Protein AF-E4M818-F1 (afdb_monomer_lite)

pLDDT: mean 87.4, std 13.19, range [36.91, 98.75]

Structure (mmCIF, N/CA/C/O backbone):
data_AF-E4M818-F1
#
_entry.id   AF-E4M818-F1
#
loop_
_atom_site.group_PDB
_atom_site.id
_atom_site.type_symbol
_atom_site.label_atom_id
_atom_site.label_alt_id
_atom_site.label_comp_id
_atom_site.label_asym_id
_atom_site.label_entity_id
_atom_site.label_seq_id
_atom_site.pdbx_PDB_ins_code
_atom_site.Cartn_x
_atom_site.Cartn_y
_atom_site.Cartn_z
_atom_site.occupancy
_atom_site.B_iso_or_equiv
_atom_site.auth_seq_id
_atom_site.auth_comp_id
_atom_site.auth_asym_id
_atom_site.auth_atom_id
_atom_site.pdbx_PDB_model_num
ATOM 1 N N . MET A 1 1 ? -52.226 1.310 20.950 1.00 37.28 1 MET A N 1
ATOM 2 C CA . MET A 1 1 ? -51.898 1.613 19.545 1.00 37.28 1 MET A CA 1
ATOM 3 C C . MET A 1 1 ? -50.397 1.439 19.454 1.00 37.28 1 MET A C 1
ATOM 5 O O . MET A 1 1 ? -49.701 2.116 20.200 1.00 37.28 1 MET A O 1
ATOM 9 N N . HIS A 1 2 ? -49.965 0.389 18.756 1.00 36.91 2 HIS A N 1
ATOM 10 C CA . HIS A 1 2 ? -48.583 -0.085 18.706 1.00 36.91 2 HIS A CA 1
ATOM 11 C C . HIS A 1 2 ? -47.650 1.029 18.224 1.00 36.91 2 HIS A C 1
ATOM 13 O O . HIS A 1 2 ? -47.954 1.702 17.243 1.00 36.91 2 HIS A O 1
ATOM 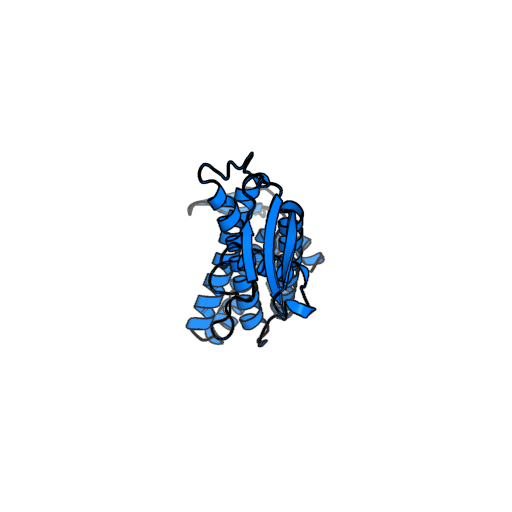19 N N . THR A 1 3 ? -46.548 1.245 18.940 1.00 37.75 3 THR A N 1
ATOM 20 C CA . THR A 1 3 ? -45.353 1.835 18.344 1.00 37.75 3 THR A CA 1
ATOM 21 C C . THR A 1 3 ? -44.807 0.760 17.419 1.00 37.75 3 THR A C 1
ATOM 23 O O . THR A 1 3 ? -44.319 -0.259 17.901 1.00 37.75 3 THR A O 1
ATOM 26 N N . ASP A 1 4 ? -45.015 0.921 16.116 1.00 43.53 4 ASP A N 1
ATOM 27 C CA . ASP A 1 4 ? -44.327 0.100 15.129 1.00 43.53 4 ASP A CA 1
ATOM 28 C C . ASP A 1 4 ? -42.832 0.391 15.296 1.00 43.53 4 ASP A C 1
ATOM 30 O O . ASP A 1 4 ? -42.367 1.502 15.022 1.00 43.53 4 ASP A O 1
ATOM 34 N N . ASP A 1 5 ? -42.111 -0.576 15.861 1.00 52.28 5 ASP A N 1
ATOM 35 C CA . ASP A 1 5 ? -40.659 -0.557 15.940 1.00 52.28 5 ASP A CA 1
ATOM 36 C C . ASP A 1 5 ? -40.141 -0.530 14.498 1.00 52.28 5 ASP A C 1
ATOM 38 O O . ASP A 1 5 ? -40.379 -1.442 13.708 1.00 52.28 5 ASP A O 1
ATOM 42 N N . PHE A 1 6 ? -39.522 0.584 14.116 1.00 52.78 6 PHE A N 1
ATOM 43 C CA . PHE A 1 6 ? -38.941 0.752 12.791 1.00 52.78 6 PHE A CA 1
ATOM 44 C C . PHE A 1 6 ? -37.746 -0.204 12.644 1.00 52.78 6 PHE A C 1
ATOM 46 O O . PHE A 1 6 ? -36.674 0.065 13.182 1.00 52.78 6 PHE A O 1
ATOM 53 N N . ASP A 1 7 ? -37.936 -1.296 11.900 1.00 53.25 7 ASP A N 1
ATOM 54 C CA . ASP A 1 7 ? -36.923 -2.308 11.542 1.00 53.25 7 ASP A CA 1
ATOM 55 C C . ASP A 1 7 ? -36.018 -1.824 10.386 1.00 53.25 7 ASP A C 1
ATOM 57 O O . ASP A 1 7 ? -35.787 -2.501 9.381 1.00 53.25 7 ASP A O 1
ATOM 61 N N . GLY A 1 8 ? -35.519 -0.596 10.511 1.00 58.91 8 GLY A N 1
ATOM 62 C CA . GLY A 1 8 ? -34.683 0.045 9.506 1.00 58.91 8 GLY A CA 1
ATOM 63 C C . GLY A 1 8 ? -33.454 0.721 10.100 1.00 58.91 8 GLY A C 1
ATOM 64 O O . GLY A 1 8 ? -33.292 0.826 11.315 1.00 58.91 8 GLY A O 1
ATOM 65 N N . PHE A 1 9 ? -32.578 1.230 9.239 1.00 61.03 9 PHE A N 1
ATOM 66 C CA . PHE A 1 9 ? -31.379 1.952 9.658 1.00 61.03 9 PHE A CA 1
ATOM 67 C C . PHE A 1 9 ? -31.365 3.393 9.172 1.00 61.03 9 PHE A C 1
ATOM 69 O O . PHE A 1 9 ? -32.046 3.789 8.222 1.00 61.03 9 PHE A O 1
ATOM 76 N N . VAL A 1 10 ? -30.573 4.200 9.871 1.00 70.75 10 VAL A N 1
ATOM 77 C CA . VAL A 1 10 ? -30.491 5.638 9.657 1.00 70.75 10 VAL A CA 1
ATOM 78 C C . VAL A 1 10 ? -29.231 5.961 8.862 1.00 70.75 10 VAL A C 1
ATOM 80 O O . VAL A 1 10 ? -28.121 5.652 9.292 1.00 70.75 10 VAL A O 1
ATOM 83 N N . VAL A 1 11 ? -29.392 6.607 7.707 1.00 66.50 11 VAL A N 1
ATOM 84 C CA . VAL A 1 11 ? -28.277 7.051 6.857 1.00 66.50 11 VAL A CA 1
ATOM 85 C C . VAL A 1 11 ? -28.277 8.567 6.761 1.00 66.50 11 VAL A C 1
ATOM 87 O O . VAL A 1 11 ? -29.278 9.163 6.372 1.00 66.50 11 VAL A O 1
ATOM 90 N N . THR A 1 12 ? -27.143 9.204 7.050 1.00 60.00 12 THR A N 1
ATOM 91 C CA . THR A 1 12 ? -26.982 10.651 6.853 1.00 60.00 12 THR A CA 1
ATOM 92 C C . THR A 1 12 ? -26.261 10.920 5.538 1.00 60.00 12 THR A C 1
ATOM 94 O O . THR A 1 12 ? -25.075 10.623 5.404 1.00 60.00 12 THR A O 1
ATOM 97 N N . ILE A 1 13 ? -26.961 11.516 4.570 1.00 53.44 13 ILE A N 1
ATOM 98 C CA . ILE A 1 13 ? -26.412 11.905 3.264 1.00 53.44 13 ILE A CA 1
ATOM 99 C C . ILE A 1 13 ? -26.482 13.429 3.165 1.00 53.44 13 ILE A C 1
ATOM 101 O O . ILE A 1 13 ? -27.557 14.013 3.266 1.00 53.44 13 ILE A O 1
ATOM 105 N N . ASN A 1 14 ? -25.333 14.093 2.997 1.00 54.28 14 ASN A N 1
ATOM 106 C CA . ASN A 1 14 ? -25.234 15.559 2.894 1.00 54.28 14 ASN A CA 1
ATOM 107 C C . ASN A 1 14 ? -25.966 16.319 4.023 1.00 54.28 14 ASN A C 1
ATOM 109 O O . ASN A 1 14 ? -26.603 17.342 3.786 1.00 54.28 14 ASN A O 1
ATOM 113 N N . GLY A 1 15 ? -25.903 15.800 5.254 1.00 54.59 15 GLY A N 1
ATOM 114 C CA . GLY A 1 15 ? -26.553 16.405 6.423 1.00 54.59 15 GLY A CA 1
ATOM 115 C C . GLY A 1 15 ? -28.064 16.164 6.526 1.00 54.59 15 GLY A C 1
ATOM 116 O O . GLY A 1 15 ? -28.684 16.671 7.455 1.00 54.59 15 GLY A O 1
ATOM 117 N N . THR A 1 16 ? -28.653 15.383 5.616 1.00 47.69 16 THR A N 1
ATOM 118 C CA . THR A 1 16 ? -30.055 14.953 5.688 1.00 47.69 16 THR A CA 1
ATOM 119 C C . THR A 1 16 ? -30.131 13.511 6.172 1.00 47.69 16 THR A C 1
ATOM 121 O O . THR A 1 16 ? -29.451 12.633 5.639 1.00 47.69 16 THR A O 1
ATOM 124 N N . THR A 1 17 ? -30.951 13.275 7.193 1.00 71.06 17 THR A N 1
ATOM 125 C CA . THR A 1 17 ? -31.187 11.950 7.771 1.00 71.06 17 THR A CA 1
ATOM 126 C C . THR A 1 17 ? -32.258 11.207 6.976 1.00 71.06 17 THR A C 1
ATOM 128 O O . THR A 1 17 ? -33.382 11.690 6.846 1.00 71.06 17 THR A O 1
ATOM 131 N N . HIS A 1 18 ? -31.921 10.023 6.474 1.00 71.50 18 HIS A N 1
ATOM 132 C CA . HIS A 1 18 ? -32.817 9.122 5.759 1.00 71.50 18 HIS A CA 1
ATOM 133 C C . HIS A 1 18 ? -33.090 7.874 6.598 1.00 71.50 18 HIS A C 1
ATOM 135 O O . HIS A 1 18 ? -32.158 7.228 7.075 1.00 71.50 18 HIS A O 1
ATOM 141 N N . TYR A 1 19 ? -34.370 7.536 6.741 1.00 73.00 19 TYR A N 1
ATOM 142 C CA . TYR A 1 19 ? -34.830 6.280 7.322 1.00 73.00 19 TYR A CA 1
ATOM 143 C C . TYR A 1 19 ? -34.976 5.271 6.188 1.00 73.00 19 TYR A C 1
ATOM 145 O O . TYR A 1 19 ? -35.796 5.465 5.289 1.00 73.00 19 TYR A O 1
ATOM 153 N N . VAL A 1 20 ? -34.127 4.248 6.191 1.00 72.19 20 VAL A N 1
ATOM 154 C CA . VAL A 1 20 ? -34.109 3.203 5.167 1.00 72.19 20 VAL A CA 1
ATOM 155 C C . VAL A 1 20 ? -34.694 1.937 5.771 1.00 72.19 20 VAL A C 1
ATOM 157 O O . VAL A 1 20 ? -34.203 1.462 6.791 1.00 72.19 20 VAL A O 1
ATOM 160 N N . ASP A 1 21 ? -35.750 1.426 5.148 1.00 61.03 21 ASP A N 1
ATOM 161 C CA . ASP A 1 21 ? -36.398 0.173 5.534 1.00 61.03 21 ASP A CA 1
ATOM 162 C C . ASP A 1 21 ? -35.467 -1.018 5.223 1.00 61.03 21 ASP A C 1
ATOM 164 O O . ASP A 1 21 ? -34.905 -1.086 4.122 1.00 61.03 21 ASP A O 1
ATOM 168 N N . GLY A 1 22 ? -35.273 -1.931 6.182 1.00 60.62 22 GLY A N 1
ATOM 169 C CA . GLY A 1 22 ? -34.398 -3.104 6.059 1.00 60.62 22 GLY A CA 1
ATOM 170 C C . GLY A 1 22 ? -33.150 -3.089 6.953 1.00 60.62 22 GLY A C 1
ATOM 171 O O . GLY A 1 22 ? -32.871 -2.146 7.683 1.00 60.62 22 GLY A O 1
ATOM 172 N N . THR A 1 23 ? -32.360 -4.162 6.905 1.00 58.84 23 THR A N 1
ATOM 173 C CA . THR A 1 23 ? -31.131 -4.298 7.707 1.00 58.84 23 THR A CA 1
ATOM 174 C C . THR A 1 23 ? -29.997 -3.442 7.139 1.00 58.84 23 THR A C 1
ATOM 176 O O . THR A 1 23 ? -29.851 -3.363 5.916 1.00 58.84 23 THR A O 1
ATOM 179 N N . VAL A 1 24 ? -29.153 -2.859 8.005 1.00 59.75 24 VAL A N 1
ATOM 180 C CA . VAL A 1 24 ? -27.899 -2.203 7.580 1.00 59.75 24 VAL A CA 1
ATOM 181 C C . VAL A 1 24 ? -27.151 -3.156 6.639 1.00 59.75 24 VAL A C 1
ATOM 183 O O . VAL A 1 24 ? -26.946 -4.308 7.022 1.00 59.75 24 VAL A O 1
ATOM 186 N N . PRO A 1 25 ? -26.758 -2.734 5.422 1.00 61.56 25 PRO A N 1
ATOM 187 C CA . PRO A 1 25 ? -26.015 -3.594 4.520 1.00 61.56 25 PRO A CA 1
ATOM 188 C C . PRO A 1 25 ? -24.749 -4.085 5.213 1.00 61.56 25 PRO A C 1
ATOM 190 O O . PRO A 1 25 ? -23.961 -3.269 5.703 1.00 61.56 25 PRO A O 1
ATOM 193 N N . ASP A 1 26 ? -24.556 -5.403 5.236 1.00 71.19 26 ASP A N 1
ATOM 194 C CA . ASP A 1 26 ? -23.331 -5.993 5.760 1.00 71.19 26 ASP A CA 1
ATOM 195 C C . ASP A 1 26 ? -22.139 -5.443 4.975 1.00 71.19 26 ASP A C 1
ATOM 197 O O . ASP A 1 26 ? -22.033 -5.601 3.753 1.00 71.19 26 ASP A O 1
ATOM 201 N N . LYS A 1 27 ? -21.220 -4.788 5.685 1.00 83.88 27 LYS A N 1
ATOM 202 C CA . LYS A 1 27 ? -19.936 -4.393 5.114 1.00 83.88 27 LYS A CA 1
ATOM 203 C C . LYS A 1 27 ? -19.081 -5.643 4.904 1.00 83.88 27 LYS A C 1
ATOM 205 O O . LYS A 1 27 ? -19.140 -6.598 5.677 1.00 83.88 27 LYS A O 1
ATOM 210 N N . THR A 1 28 ? -18.259 -5.636 3.859 1.00 86.56 28 THR A N 1
ATOM 211 C CA . THR A 1 28 ? -17.341 -6.737 3.526 1.00 86.56 28 THR A CA 1
ATOM 212 C C . THR A 1 28 ? -15.919 -6.426 3.953 1.00 86.56 28 THR A C 1
ATOM 214 O O . THR A 1 28 ? -15.583 -5.261 4.090 1.00 86.56 28 THR A O 1
ATOM 217 N N . LEU A 1 29 ? -15.063 -7.442 4.099 1.00 89.31 29 LEU A N 1
ATOM 218 C CA . LEU A 1 29 ? -13.649 -7.279 4.457 1.00 89.31 29 LEU A CA 1
ATOM 219 C C . LEU A 1 29 ? -12.721 -7.899 3.399 1.00 89.31 29 LEU A C 1
ATOM 221 O O . LEU A 1 29 ? -11.923 -8.790 3.680 1.00 89.31 29 LEU A O 1
ATOM 225 N N . ASN A 1 30 ? -12.868 -7.457 2.150 1.00 91.31 30 ASN A N 1
ATOM 226 C CA . ASN A 1 30 ? -12.219 -8.072 0.989 1.00 91.31 30 ASN A CA 1
ATOM 227 C C . ASN A 1 30 ? -11.073 -7.223 0.426 1.00 91.31 30 ASN A C 1
ATOM 229 O O . ASN A 1 30 ? -10.103 -7.765 -0.121 1.00 91.31 30 ASN A O 1
ATOM 233 N N . THR A 1 31 ? -11.181 -5.901 0.557 1.00 95.19 31 THR A N 1
ATOM 234 C CA . THR A 1 31 ? -10.277 -4.917 -0.052 1.00 95.19 31 THR A CA 1
ATOM 235 C C . THR A 1 31 ? -9.485 -4.143 1.001 1.00 95.19 31 THR A C 1
ATOM 237 O O . THR A 1 31 ? -9.874 -4.072 2.162 1.00 95.19 31 THR A O 1
ATOM 240 N N . VAL A 1 32 ? -8.378 -3.506 0.608 1.00 97.44 32 VAL A N 1
ATOM 241 C CA . VAL A 1 32 ? -7.637 -2.595 1.503 1.00 97.44 32 VAL A CA 1
ATOM 242 C C . VAL A 1 32 ? -8.534 -1.449 2.001 1.00 97.44 32 VAL A C 1
ATOM 244 O O . VAL A 1 32 ? -8.456 -1.065 3.169 1.00 97.44 32 VAL A O 1
ATOM 247 N N . SER A 1 33 ? -9.419 -0.936 1.139 1.00 97.00 33 SER A N 1
ATOM 248 C CA . SER A 1 33 ? -10.400 0.102 1.482 1.00 97.00 33 SER A CA 1
ATOM 249 C C . SER A 1 33 ? -11.365 -0.344 2.581 1.00 97.00 33 SER A C 1
ATOM 251 O O . SER A 1 33 ? -11.674 0.451 3.472 1.00 97.00 33 SER A O 1
ATOM 253 N N . ASP A 1 34 ? -11.783 -1.611 2.569 1.00 95.50 34 ASP A N 1
ATOM 254 C CA . ASP A 1 34 ? -12.646 -2.184 3.602 1.00 95.50 34 ASP A CA 1
ATOM 255 C C . ASP A 1 34 ? -11.935 -2.199 4.959 1.00 95.50 34 ASP A C 1
ATOM 257 O O . ASP A 1 34 ? -12.444 -1.655 5.938 1.00 95.50 34 ASP A O 1
ATOM 261 N N . TYR A 1 35 ? -10.714 -2.742 5.008 1.00 97.31 35 TYR A N 1
ATOM 262 C CA . TYR A 1 35 ? -9.917 -2.786 6.237 1.00 97.31 35 TYR A CA 1
ATOM 263 C C . TYR A 1 35 ? -9.614 -1.386 6.787 1.00 97.31 35 TYR A C 1
ATOM 265 O O . TYR A 1 35 ? -9.665 -1.172 7.997 1.00 97.31 35 TYR A O 1
ATOM 273 N N . ASN A 1 36 ? -9.328 -0.412 5.918 1.00 97.75 36 ASN A N 1
ATOM 274 C CA . ASN A 1 36 ? -9.108 0.971 6.343 1.00 97.75 36 ASN A CA 1
ATOM 275 C C . ASN A 1 36 ? -10.395 1.627 6.874 1.00 97.75 36 ASN A C 1
ATOM 277 O O . ASN A 1 36 ? -10.343 2.411 7.821 1.00 97.75 36 ASN A O 1
ATOM 281 N N . SER A 1 37 ? -11.551 1.302 6.290 1.00 96.00 37 SER A N 1
ATOM 282 C CA . SER A 1 37 ? -12.855 1.768 6.780 1.00 96.00 37 SER A CA 1
ATOM 283 C C . SER A 1 37 ? -13.167 1.183 8.155 1.00 96.00 37 SER A C 1
ATOM 285 O O . SER A 1 37 ? -13.497 1.932 9.070 1.00 96.00 37 SER A O 1
ATOM 287 N N . LEU A 1 38 ? -12.964 -0.126 8.337 1.00 95.62 38 LEU A N 1
ATOM 288 C CA . LEU A 1 38 ? -13.132 -0.783 9.631 1.00 95.62 38 LEU A CA 1
ATOM 289 C C . LEU A 1 38 ? -12.203 -0.173 10.690 1.00 95.62 38 LEU A C 1
ATOM 291 O O . LEU A 1 38 ? -12.649 0.148 11.790 1.00 95.62 38 LEU A O 1
ATOM 295 N N . LEU A 1 39 ? -10.923 0.031 10.359 1.00 96.81 39 LEU A N 1
ATOM 296 C CA . LEU A 1 39 ? -9.958 0.671 11.256 1.00 96.81 39 LEU A CA 1
ATOM 297 C C . LEU A 1 39 ? -10.444 2.048 11.725 1.00 96.81 39 LEU A C 1
ATOM 299 O O . LEU A 1 39 ? -10.379 2.349 12.916 1.00 96.81 39 LEU A O 1
ATOM 303 N N . ARG A 1 40 ? -10.950 2.875 10.808 1.00 96.69 40 ARG A N 1
ATOM 304 C CA . ARG A 1 40 ? -11.489 4.199 11.143 1.00 96.69 40 ARG A CA 1
ATOM 305 C C . ARG A 1 40 ? -12.711 4.115 12.037 1.00 96.69 40 ARG A C 1
ATOM 307 O O . ARG A 1 40 ? -12.787 4.874 12.999 1.00 96.69 40 ARG A O 1
ATOM 314 N N . ASP A 1 41 ? -13.634 3.210 11.731 1.00 95.00 41 ASP A N 1
ATOM 315 C CA . ASP A 1 41 ? -14.833 3.007 12.539 1.00 95.00 41 ASP A CA 1
ATOM 316 C C . ASP A 1 41 ? -14.436 2.613 13.970 1.00 95.00 41 ASP A C 1
ATOM 318 O O . ASP A 1 41 ? -14.900 3.237 14.919 1.00 95.00 41 ASP A O 1
ATOM 322 N N . MET A 1 42 ? -13.476 1.693 14.138 1.00 95.44 42 MET A N 1
ATOM 323 C CA . MET A 1 42 ? -12.950 1.313 15.456 1.00 95.44 42 MET A CA 1
ATOM 324 C C . MET A 1 42 ? -12.257 2.463 16.195 1.00 95.44 42 MET A C 1
ATOM 326 O O . MET A 1 42 ? -12.491 2.643 17.386 1.00 95.44 42 MET A O 1
ATOM 330 N N . ILE A 1 43 ? -11.409 3.245 15.517 1.00 96.12 43 ILE A N 1
ATOM 331 C CA . ILE A 1 43 ? -10.720 4.395 16.132 1.00 96.12 43 ILE A CA 1
ATOM 332 C C . ILE A 1 43 ? -11.712 5.480 16.569 1.00 96.12 43 ILE A C 1
ATOM 334 O O . ILE A 1 43 ? -11.441 6.192 17.533 1.00 96.12 43 ILE A O 1
ATOM 338 N N . ASN A 1 44 ? -12.857 5.600 15.894 1.00 95.12 44 ASN A N 1
ATOM 339 C CA . ASN A 1 44 ? -13.892 6.580 16.217 1.00 95.12 44 ASN A CA 1
ATOM 340 C C . ASN A 1 44 ? -14.907 6.103 17.265 1.00 95.12 44 ASN A C 1
ATOM 342 O O . ASN A 1 44 ? -15.743 6.905 17.681 1.00 95.12 44 ASN A O 1
ATOM 346 N N . ILE A 1 45 ? -14.832 4.852 17.736 1.00 94.81 45 ILE A N 1
ATOM 347 C CA . ILE A 1 45 ? -15.612 4.410 18.901 1.00 94.81 45 ILE A CA 1
ATOM 348 C C . ILE A 1 45 ? -15.233 5.306 20.088 1.00 94.81 45 ILE A C 1
ATOM 350 O O . ILE A 1 45 ? -14.038 5.410 20.371 1.00 94.81 45 ILE A O 1
ATOM 354 N N . PRO A 1 46 ? -16.187 5.925 20.814 1.00 93.62 46 PRO A N 1
ATOM 355 C CA . PRO A 1 46 ? -15.886 6.966 21.800 1.00 93.62 46 PRO A CA 1
ATOM 356 C C . PRO A 1 46 ? -14.791 6.592 22.808 1.00 93.62 46 PRO A C 1
ATOM 358 O O . PRO A 1 46 ? -13.845 7.349 23.013 1.00 93.62 46 PRO A O 1
ATOM 361 N N . THR A 1 47 ? -14.862 5.386 23.373 1.00 91.94 47 THR A N 1
ATOM 362 C CA . THR A 1 47 ? -13.888 4.888 24.356 1.00 91.94 47 THR A CA 1
ATOM 363 C C . THR A 1 47 ? -12.506 4.619 23.753 1.00 91.94 47 THR A C 1
ATOM 365 O O . THR A 1 47 ? -11.489 4.848 24.408 1.00 91.94 47 THR A O 1
ATOM 368 N N . ILE A 1 48 ? -12.442 4.169 22.498 1.00 94.38 48 ILE A N 1
ATOM 369 C CA . ILE A 1 48 ? -11.187 3.920 21.775 1.00 94.38 48 ILE A CA 1
ATOM 370 C C . ILE A 1 48 ? -10.559 5.232 21.310 1.00 94.38 48 ILE A 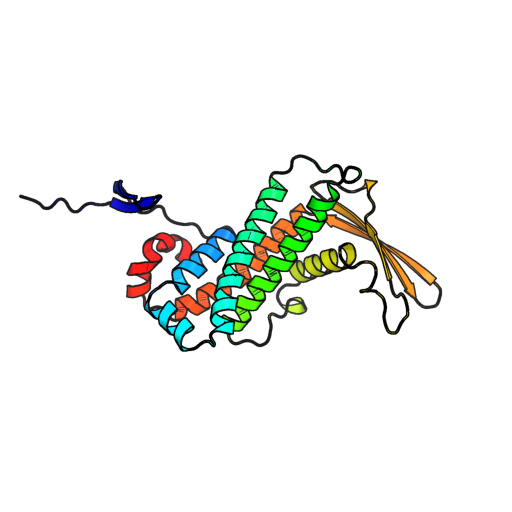C 1
ATOM 372 O O . ILE A 1 48 ? -9.352 5.429 21.477 1.00 94.38 48 ILE A O 1
ATOM 376 N N . HIS A 1 49 ? -11.376 6.148 20.793 1.00 95.81 49 HIS A N 1
ATOM 377 C CA . HIS A 1 49 ? -10.965 7.499 20.447 1.00 95.81 49 HIS A CA 1
ATOM 378 C C . HIS A 1 49 ? -10.336 8.176 21.661 1.00 95.81 49 HIS A C 1
ATOM 380 O O . HIS A 1 49 ? -9.196 8.627 21.589 1.00 95.81 49 HIS A O 1
ATOM 386 N N . GLU A 1 50 ? -11.044 8.206 22.793 1.00 93.88 50 GLU A N 1
ATOM 387 C CA . GLU A 1 50 ? -10.560 8.832 24.023 1.00 93.88 50 GLU A CA 1
ATOM 388 C C . GLU A 1 50 ? -9.268 8.176 24.522 1.00 93.88 50 GLU A C 1
ATOM 390 O O . GLU A 1 50 ? -8.329 8.881 24.907 1.00 93.88 50 GLU A O 1
ATOM 395 N N . HIS A 1 51 ? -9.173 6.842 24.447 1.00 92.94 51 HIS A N 1
ATOM 396 C CA . HIS A 1 51 ? -7.954 6.119 24.791 1.00 92.94 51 HIS A CA 1
ATOM 397 C C . HIS A 1 51 ? -6.757 6.596 23.962 1.00 92.94 51 HIS A C 1
ATOM 399 O O . HIS A 1 51 ? -5.733 6.977 24.533 1.00 92.94 51 HIS A O 1
ATOM 405 N N . TYR A 1 52 ? -6.856 6.590 22.631 1.00 93.75 52 TYR A N 1
ATOM 406 C CA . TYR A 1 52 ? -5.733 6.979 21.778 1.00 93.75 52 TYR A CA 1
ATOM 407 C C . TYR A 1 52 ? -5.454 8.480 21.827 1.00 93.75 52 TYR A C 1
ATOM 409 O O . TYR A 1 52 ? -4.292 8.867 21.919 1.00 93.75 52 TYR A O 1
ATOM 417 N N . TYR A 1 53 ? -6.486 9.319 21.839 1.00 93.50 53 TYR A N 1
ATOM 418 C CA . TYR A 1 53 ? -6.344 10.770 21.911 1.00 93.50 53 TYR A CA 1
ATOM 419 C C . TYR A 1 53 ? -5.661 11.227 23.209 1.00 93.50 53 TYR A C 1
ATOM 421 O O . TYR A 1 53 ? -4.831 12.133 23.183 1.00 93.50 53 TYR A O 1
ATOM 429 N N . SER A 1 54 ? -5.962 10.574 24.337 1.00 94.50 54 SER A N 1
ATOM 430 C CA . SER A 1 54 ? -5.401 10.945 25.644 1.00 94.50 54 SER A CA 1
ATOM 431 C C . SER A 1 54 ? -4.015 10.351 25.907 1.00 94.50 54 SER A C 1
ATOM 433 O O . SER A 1 54 ? -3.231 10.938 26.651 1.00 94.50 54 SER A O 1
ATOM 435 N N . ASN A 1 55 ? -3.707 9.179 25.336 1.00 93.44 55 ASN A N 1
ATOM 436 C CA . ASN A 1 55 ? -2.455 8.461 25.610 1.00 93.44 55 ASN A CA 1
ATOM 437 C C . ASN A 1 55 ? -1.374 8.644 24.533 1.00 93.44 55 ASN A C 1
ATOM 439 O O . ASN A 1 55 ? -0.214 8.308 24.780 1.00 93.44 55 ASN A O 1
ATOM 443 N N . LEU A 1 56 ? -1.720 9.139 23.343 1.00 94.38 56 LEU A N 1
ATOM 444 C CA . LEU A 1 56 ? -0.744 9.521 22.323 1.00 94.38 56 LEU A CA 1
ATOM 445 C C . LEU A 1 56 ? -0.335 10.987 22.488 1.00 94.38 56 LEU A C 1
ATOM 447 O O . LEU A 1 56 ? -1.090 11.817 22.990 1.00 94.38 56 LEU A O 1
ATOM 451 N N . SER A 1 57 ? 0.868 11.328 22.019 1.00 95.81 57 SER A N 1
ATOM 452 C CA . SER A 1 57 ? 1.206 12.739 21.818 1.00 95.81 57 SER A CA 1
ATOM 453 C C . SER A 1 57 ? 0.348 13.323 20.691 1.00 95.81 57 SER A C 1
ATOM 455 O O . SER A 1 57 ? -0.131 12.588 19.820 1.00 95.81 57 SER A O 1
ATOM 457 N N . ARG A 1 58 ? 0.183 14.651 20.667 1.00 95.06 58 ARG A N 1
ATOM 458 C CA . ARG A 1 58 ? -0.596 15.339 19.620 1.00 95.06 58 ARG A CA 1
ATOM 459 C C . ARG A 1 58 ? -0.076 15.016 18.221 1.00 95.06 58 ARG A C 1
ATOM 461 O O . ARG A 1 58 ? -0.860 14.835 17.295 1.00 95.06 58 ARG A O 1
ATOM 468 N N . GLU A 1 59 ? 1.241 14.908 18.089 1.00 96.06 59 GLU A N 1
ATOM 469 C CA . GLU A 1 59 ? 1.928 14.581 16.844 1.00 96.06 59 GLU A CA 1
ATOM 470 C C . GLU A 1 59 ? 1.607 13.151 16.407 1.00 96.06 59 GLU A C 1
ATOM 472 O O . GLU A 1 59 ? 1.239 12.944 15.255 1.00 96.06 59 GLU A O 1
ATOM 477 N N . HIS A 1 60 ? 1.670 12.173 17.317 1.00 95.56 60 HIS A N 1
ATOM 478 C CA . HIS A 1 60 ? 1.331 10.784 16.995 1.00 95.56 60 HIS A CA 1
ATOM 479 C C . HIS A 1 60 ? -0.157 10.597 16.683 1.00 95.56 60 HIS A C 1
ATOM 481 O O . HIS A 1 60 ? -0.489 9.811 15.799 1.00 95.56 60 HIS A O 1
ATOM 487 N N . TRP A 1 61 ? -1.053 11.325 17.357 1.00 97.06 61 TRP A N 1
ATOM 488 C CA . TRP A 1 61 ? -2.476 11.320 17.015 1.00 97.06 61 TRP A CA 1
ATOM 489 C C . TRP A 1 61 ? -2.712 11.858 15.598 1.00 97.06 61 TRP A C 1
ATOM 491 O O . TRP A 1 61 ? -3.316 11.181 14.768 1.00 97.06 61 TRP A O 1
ATOM 501 N N . ALA A 1 62 ? -2.164 13.036 15.283 1.00 97.12 62 ALA A N 1
ATOM 502 C CA . ALA A 1 62 ? -2.269 13.615 13.945 1.00 97.12 62 ALA A CA 1
ATOM 503 C C . ALA A 1 62 ? -1.654 12.698 12.875 1.00 97.12 62 ALA A C 1
ATOM 505 O O . ALA A 1 62 ? -2.218 12.534 11.793 1.00 97.12 62 ALA A O 1
ATOM 506 N N . GLN A 1 63 ? -0.526 12.060 13.190 1.00 97.12 63 GLN A N 1
ATOM 507 C CA . GLN A 1 63 ? 0.147 11.123 12.300 1.00 97.12 63 GLN A CA 1
ATOM 508 C C . GLN A 1 63 ? -0.686 9.856 12.050 1.00 97.12 63 GLN A C 1
ATOM 510 O O . GLN A 1 63 ? -0.732 9.383 10.916 1.00 97.12 63 GLN A O 1
ATOM 515 N N . LEU A 1 64 ? -1.378 9.329 13.066 1.00 97.75 64 LEU A N 1
ATOM 516 C CA . LEU A 1 64 ? -2.310 8.207 12.919 1.00 97.75 64 LEU A CA 1
ATOM 517 C C . LEU A 1 64 ? -3.466 8.566 11.974 1.00 97.75 64 LEU A C 1
ATOM 519 O O . LEU A 1 64 ? -3.749 7.813 11.040 1.00 97.75 64 LEU A O 1
ATOM 523 N N . CYS A 1 65 ? -4.097 9.728 12.175 1.00 97.50 65 CYS A N 1
ATOM 524 C CA . CYS A 1 65 ? -5.164 10.217 11.298 1.00 97.50 65 CYS A CA 1
ATOM 525 C C . CYS A 1 65 ? -4.676 10.380 9.852 1.00 97.50 65 CYS A C 1
ATOM 527 O O . CYS A 1 65 ? -5.289 9.840 8.929 1.00 97.50 65 CYS A O 1
ATOM 529 N N . ALA A 1 66 ? -3.535 11.051 9.668 1.00 98.19 66 ALA A N 1
ATOM 530 C CA . ALA A 1 66 ? -2.935 11.265 8.357 1.00 98.19 66 ALA A CA 1
ATOM 531 C C . ALA A 1 66 ? -2.579 9.941 7.666 1.00 98.19 66 ALA A C 1
ATOM 533 O O . ALA A 1 66 ? -2.830 9.783 6.475 1.00 98.19 66 ALA A O 1
ATOM 534 N N . ALA A 1 67 ? -2.050 8.956 8.394 1.00 98.56 67 ALA A N 1
ATOM 535 C CA . ALA A 1 67 ? -1.719 7.656 7.821 1.00 98.56 67 ALA A CA 1
ATOM 536 C C . ALA A 1 67 ? -2.968 6.914 7.309 1.00 98.56 67 ALA A C 1
ATOM 538 O O . ALA A 1 67 ? -2.949 6.379 6.202 1.00 98.56 67 ALA A O 1
ATOM 539 N N . MET A 1 68 ? -4.085 6.940 8.044 1.00 98.44 68 MET A N 1
ATOM 540 C CA . MET A 1 68 ? -5.345 6.367 7.547 1.00 98.44 68 MET A CA 1
ATOM 541 C C . MET A 1 68 ? -5.861 7.091 6.290 1.00 98.44 68 MET A C 1
ATOM 543 O O . MET A 1 68 ? -6.554 6.484 5.464 1.00 98.44 68 MET A O 1
ATOM 547 N N . ASP A 1 69 ? -5.603 8.398 6.141 1.00 98.44 69 ASP A N 1
ATOM 548 C CA . ASP A 1 69 ? -5.951 9.159 4.926 1.00 98.44 69 ASP A CA 1
ATOM 549 C C . ASP A 1 69 ? -5.051 8.748 3.761 1.00 98.44 69 ASP A C 1
ATOM 551 O O . ASP A 1 69 ? -5.552 8.437 2.684 1.00 98.44 69 ASP A O 1
ATOM 555 N N . VAL A 1 70 ? -3.744 8.622 3.998 1.00 98.75 70 VAL A N 1
ATOM 556 C CA . VAL A 1 70 ? -2.784 8.177 2.982 1.00 98.75 70 VAL A CA 1
ATOM 557 C C . VAL A 1 70 ? -3.112 6.771 2.478 1.00 98.75 70 VAL A C 1
ATOM 559 O O . VAL A 1 70 ? -3.050 6.552 1.271 1.00 98.75 70 VAL A O 1
ATOM 562 N N . ILE A 1 71 ? -3.523 5.825 3.334 1.00 98.62 71 ILE A N 1
ATOM 563 C CA . ILE A 1 71 ? -3.973 4.494 2.874 1.00 98.62 71 ILE A CA 1
ATOM 564 C C . ILE A 1 71 ? -5.183 4.608 1.943 1.00 98.62 71 ILE A C 1
ATOM 566 O O . ILE A 1 71 ? -5.199 3.979 0.887 1.00 98.62 71 ILE A O 1
ATOM 570 N N . ARG A 1 72 ? -6.180 5.426 2.306 1.00 98.44 72 ARG A N 1
ATOM 571 C CA . ARG A 1 72 ? -7.377 5.644 1.478 1.00 98.44 72 ARG A CA 1
ATOM 572 C C . ARG A 1 72 ? -7.003 6.237 0.122 1.00 98.44 72 ARG A C 1
ATOM 574 O O . ARG A 1 72 ? -7.468 5.760 -0.908 1.00 98.44 72 ARG A O 1
ATOM 581 N N . ASP A 1 73 ? -6.195 7.288 0.125 1.00 98.44 73 ASP A N 1
ATOM 582 C CA . ASP A 1 73 ? -5.922 8.064 -1.082 1.00 98.44 73 ASP A CA 1
ATOM 583 C C . ASP A 1 73 ? -4.930 7.341 -2.007 1.00 98.44 73 ASP A C 1
ATOM 585 O O . ASP A 1 73 ? -5.093 7.375 -3.226 1.00 98.44 73 ASP A O 1
ATOM 589 N N . SER A 1 74 ? -3.978 6.586 -1.448 1.00 98.69 74 SER A N 1
ATOM 590 C CA . SER A 1 74 ? -3.131 5.674 -2.229 1.00 98.69 74 SER A CA 1
ATOM 591 C C . SER A 1 74 ? -3.919 4.503 -2.818 1.00 98.69 74 SER A C 1
ATOM 593 O O . SER A 1 74 ? -3.710 4.189 -3.986 1.00 98.69 74 SER A O 1
ATOM 595 N N . GLN A 1 75 ? -4.866 3.905 -2.080 1.00 98.62 75 GLN A N 1
ATOM 596 C CA . GLN A 1 75 ? -5.717 2.848 -2.637 1.00 98.62 75 GLN A CA 1
ATOM 597 C C . GLN A 1 75 ? -6.564 3.370 -3.801 1.00 98.62 75 GLN A C 1
ATOM 599 O O . GLN A 1 75 ? -6.582 2.751 -4.855 1.00 98.62 75 GLN A O 1
ATOM 604 N N . ARG A 1 76 ? -7.163 4.561 -3.670 1.00 98.44 76 ARG A N 1
ATOM 605 C CA . ARG A 1 76 ? -7.897 5.209 -4.771 1.00 98.44 76 ARG A CA 1
ATOM 606 C C . ARG A 1 76 ? -7.028 5.446 -6.007 1.00 98.44 76 ARG A C 1
ATOM 608 O O . ARG A 1 76 ? -7.519 5.331 -7.124 1.00 98.44 76 ARG A O 1
ATOM 615 N N . ALA A 1 77 ? -5.753 5.791 -5.824 1.00 98.31 77 ALA A N 1
ATOM 616 C CA . ALA A 1 77 ? -4.820 5.948 -6.936 1.00 98.31 77 ALA A CA 1
ATOM 617 C C . ALA A 1 77 ? -4.507 4.606 -7.624 1.00 98.31 77 ALA A C 1
ATOM 619 O O . ALA A 1 77 ? -4.430 4.563 -8.850 1.00 98.31 77 ALA A O 1
ATOM 620 N N . ILE A 1 78 ? -4.366 3.521 -6.852 1.00 98.62 78 ILE A N 1
ATOM 621 C CA . ILE A 1 78 ? -4.187 2.157 -7.376 1.00 98.62 78 ILE A CA 1
ATOM 622 C C . ILE A 1 78 ? -5.436 1.722 -8.149 1.00 98.62 78 ILE A C 1
ATOM 624 O O . ILE A 1 78 ? -5.319 1.325 -9.305 1.00 98.62 78 ILE A O 1
ATOM 628 N N . ASP A 1 79 ? -6.623 1.878 -7.560 1.00 98.06 79 ASP A N 1
ATOM 629 C CA . ASP A 1 79 ? -7.898 1.546 -8.205 1.00 98.06 79 ASP A CA 1
ATOM 630 C C . ASP A 1 79 ? -8.043 2.324 -9.521 1.00 98.06 79 ASP A C 1
ATOM 632 O O . ASP A 1 79 ? -8.354 1.757 -10.567 1.00 98.06 79 ASP A O 1
ATOM 636 N N . LYS A 1 80 ? -7.710 3.625 -9.505 1.00 97.81 80 LYS A N 1
ATOM 637 C CA . LYS A 1 80 ? -7.779 4.460 -10.705 1.00 97.81 80 LYS A CA 1
ATOM 638 C C . LYS A 1 80 ? -6.804 4.020 -11.792 1.00 97.81 80 LYS A C 1
ATOM 640 O O . LYS A 1 80 ? -7.136 4.125 -12.970 1.00 97.81 80 LYS A O 1
ATOM 645 N N . TYR A 1 81 ? -5.619 3.539 -11.419 1.00 98.00 81 TYR A N 1
ATOM 646 C CA . TYR A 1 81 ? -4.671 2.969 -12.373 1.00 98.00 81 TYR A CA 1
ATOM 647 C C . TYR A 1 81 ? -5.254 1.729 -13.065 1.00 98.00 81 TYR A C 1
ATOM 649 O O . TYR A 1 81 ? -5.103 1.585 -14.274 1.00 98.00 81 TYR A O 1
ATOM 657 N N . GLN A 1 82 ? -5.960 0.861 -12.334 1.00 96.56 82 GLN A N 1
ATOM 658 C CA . GLN A 1 82 ? -6.563 -0.356 -12.898 1.00 96.56 82 GLN A CA 1
ATOM 659 C C . GLN A 1 82 ? -7.664 -0.066 -13.930 1.00 96.56 82 GLN A C 1
ATOM 661 O O . GLN A 1 82 ? -7.921 -0.892 -14.804 1.00 96.56 82 GLN A O 1
ATOM 666 N N . GLU A 1 83 ? -8.292 1.110 -13.862 1.00 96.25 83 GLU A N 1
ATOM 667 C CA . GLU A 1 83 ? -9.275 1.571 -14.851 1.00 96.25 83 GLU A CA 1
ATOM 668 C C . GLU A 1 83 ? -8.641 2.065 -16.164 1.00 96.25 83 GLU A C 1
ATOM 670 O O . GLU A 1 83 ? -9.357 2.333 -17.130 1.00 96.25 83 GLU A O 1
ATOM 675 N N . ILE A 1 84 ? -7.315 2.230 -16.218 1.00 94.31 84 ILE A N 1
ATOM 676 C CA . ILE A 1 84 ? -6.622 2.706 -17.417 1.00 94.31 84 ILE A CA 1
ATOM 677 C C . ILE A 1 84 ? -6.649 1.614 -18.491 1.00 94.31 84 ILE A C 1
ATOM 679 O O . ILE A 1 84 ? -6.306 0.451 -18.259 1.00 94.31 84 ILE A O 1
ATOM 683 N N . ASP A 1 85 ? -7.032 1.994 -19.708 1.00 92.12 85 ASP A N 1
ATOM 684 C CA . ASP A 1 85 ? -7.137 1.038 -20.809 1.00 92.12 85 ASP A CA 1
ATOM 685 C C . ASP A 1 85 ? -5.772 0.707 -21.431 1.00 92.12 85 ASP A C 1
ATOM 687 O O . ASP A 1 85 ? -5.433 -0.463 -21.617 1.00 92.12 85 ASP A O 1
ATOM 691 N N . GLN A 1 86 ? -4.952 1.730 -21.678 1.00 92.00 86 GLN A N 1
ATOM 692 C CA . GLN A 1 86 ? -3.625 1.611 -22.282 1.00 92.00 86 GLN A CA 1
ATOM 693 C C . GLN A 1 86 ? -2.679 2.703 -21.771 1.00 92.00 86 GLN A C 1
ATOM 695 O O . GLN A 1 86 ? -3.126 3.736 -21.280 1.00 92.00 86 GLN A O 1
ATOM 700 N N . 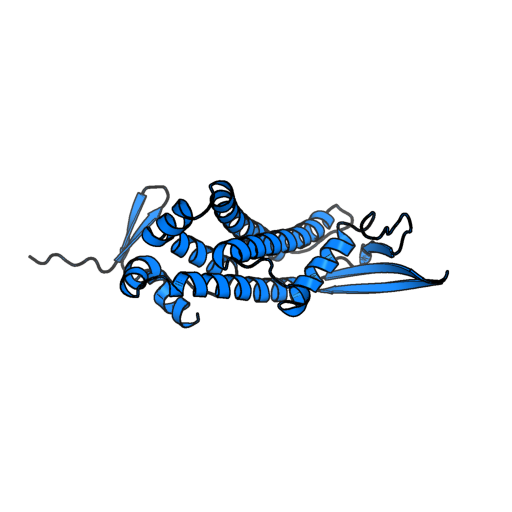ILE A 1 87 ? -1.373 2.463 -21.902 1.00 92.25 87 ILE A N 1
ATOM 701 C CA . ILE A 1 87 ? -0.305 3.397 -21.524 1.00 92.25 87 ILE A CA 1
ATOM 702 C C . ILE A 1 87 ? 0.542 3.685 -22.761 1.00 92.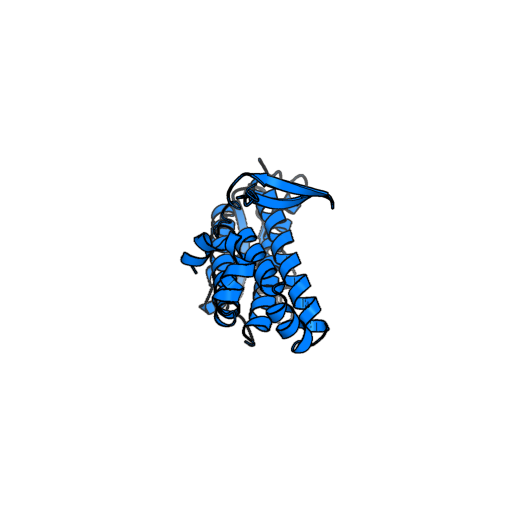25 87 ILE A C 1
ATOM 704 O O . ILE A 1 87 ? 1.128 2.762 -23.327 1.00 92.25 87 ILE A O 1
ATOM 708 N N . ASP A 1 88 ? 0.660 4.958 -23.132 1.00 89.38 88 ASP A N 1
ATOM 709 C CA . ASP A 1 88 ? 1.614 5.450 -24.124 1.00 89.38 88 ASP A CA 1
ATOM 710 C C . ASP A 1 88 ? 2.792 6.152 -23.435 1.00 89.38 88 ASP A C 1
ATOM 712 O O . ASP A 1 88 ? 2.836 7.372 -23.235 1.00 89.38 88 ASP A O 1
ATOM 716 N N . TYR A 1 89 ? 3.780 5.350 -23.037 1.00 86.38 89 TYR A N 1
ATOM 717 C CA . TYR A 1 89 ? 4.915 5.820 -22.242 1.00 86.38 89 TYR A CA 1
ATOM 718 C C . TYR A 1 89 ? 5.703 6.956 -22.914 1.00 86.38 89 TYR A C 1
ATOM 720 O O . TYR A 1 89 ? 6.236 7.827 -22.225 1.00 86.38 89 TYR A O 1
ATOM 728 N N . ILE A 1 90 ? 5.774 6.969 -24.251 1.00 82.25 90 ILE A N 1
ATOM 729 C CA . ILE A 1 90 ? 6.526 7.977 -25.013 1.00 82.25 90 ILE A CA 1
ATOM 730 C C . ILE A 1 90 ? 5.827 9.342 -24.949 1.00 82.25 90 ILE A C 1
ATOM 732 O O . ILE A 1 90 ? 6.498 10.373 -24.979 1.00 82.25 90 ILE A O 1
ATOM 736 N N . HIS A 1 91 ? 4.503 9.357 -24.789 1.00 85.69 91 HIS A N 1
ATOM 737 C CA . HIS A 1 91 ? 3.683 10.569 -24.805 1.00 85.69 91 HIS A CA 1
ATOM 738 C C . HIS A 1 91 ? 3.341 11.092 -23.400 1.00 85.69 91 HIS A C 1
ATOM 740 O O . HIS A 1 91 ? 2.459 11.932 -23.245 1.00 85.69 91 HIS A O 1
ATOM 746 N N . GLY A 1 92 ? 4.088 10.657 -22.378 1.00 83.56 92 GLY A N 1
ATOM 747 C CA . GLY A 1 92 ? 3.998 11.187 -21.012 1.00 83.56 92 GLY A CA 1
ATOM 748 C C . GLY A 1 92 ? 3.301 10.267 -20.011 1.00 83.56 92 GLY A C 1
ATOM 749 O O . GLY A 1 92 ? 3.378 10.519 -18.806 1.00 83.56 92 GLY A O 1
ATOM 750 N N . ASP A 1 93 ? 2.737 9.143 -20.460 1.00 90.88 93 ASP A N 1
ATOM 751 C CA . ASP A 1 93 ? 2.048 8.186 -19.582 1.00 90.88 93 ASP A CA 1
ATOM 752 C C . ASP A 1 93 ? 3.002 7.409 -18.657 1.00 90.88 93 ASP A C 1
ATOM 754 O O . ASP A 1 93 ? 2.570 6.633 -17.801 1.00 90.88 93 ASP A O 1
ATOM 758 N N . ALA A 1 94 ? 4.310 7.679 -18.741 1.00 88.38 94 ALA A N 1
ATOM 759 C CA . ALA A 1 94 ? 5.276 7.345 -17.697 1.00 88.38 94 ALA A CA 1
ATOM 760 C C . ALA A 1 94 ? 4.800 7.792 -16.301 1.00 88.38 94 ALA A C 1
ATOM 762 O O . ALA A 1 94 ? 5.087 7.123 -15.305 1.00 88.38 94 ALA A O 1
ATOM 763 N N . LEU A 1 95 ? 4.021 8.880 -16.230 1.00 93.12 95 LEU A N 1
ATOM 764 C CA . LEU A 1 95 ? 3.378 9.348 -15.005 1.00 93.12 95 LEU A CA 1
ATOM 765 C C . LEU A 1 95 ? 2.525 8.265 -14.330 1.00 93.12 95 LEU A C 1
ATOM 767 O O . LEU A 1 95 ? 2.547 8.185 -13.105 1.00 93.12 95 LEU A O 1
ATOM 771 N N . TYR A 1 96 ? 1.817 7.414 -15.080 1.00 94.94 96 TYR A N 1
ATOM 772 C CA . TYR A 1 96 ? 0.982 6.367 -14.485 1.00 94.94 96 TYR A CA 1
ATOM 773 C C . TYR A 1 96 ? 1.821 5.287 -13.802 1.00 94.94 96 TYR A C 1
ATOM 775 O O . TYR A 1 96 ? 1.495 4.880 -12.690 1.00 94.94 96 TYR A O 1
ATOM 783 N N . ILE A 1 97 ? 2.939 4.874 -14.410 1.00 94.69 97 ILE A N 1
ATOM 784 C CA . ILE A 1 97 ? 3.862 3.904 -13.800 1.00 94.69 97 ILE A CA 1
ATOM 785 C C . ILE A 1 97 ? 4.505 4.495 -12.544 1.00 94.69 97 ILE A C 1
ATOM 787 O O . ILE A 1 97 ? 4.469 3.881 -11.477 1.00 94.69 97 ILE A O 1
ATOM 791 N N . TYR A 1 98 ? 5.056 5.707 -12.636 1.00 94.44 98 TYR A N 1
ATOM 792 C CA . TYR A 1 98 ? 5.674 6.364 -11.482 1.00 94.44 98 TYR A CA 1
ATOM 793 C C . TYR A 1 98 ? 4.661 6.657 -10.369 1.00 94.44 98 TYR A C 1
ATOM 795 O O . TYR A 1 98 ? 4.972 6.488 -9.188 1.00 94.44 98 TYR A O 1
ATOM 803 N N . GLY A 1 99 ? 3.447 7.066 -10.739 1.00 96.75 99 GLY A N 1
ATOM 804 C CA . GLY A 1 99 ? 2.336 7.319 -9.830 1.00 96.75 99 GLY A CA 1
ATOM 805 C C . GLY A 1 99 ? 1.907 6.061 -9.084 1.00 96.75 99 GLY A C 1
ATOM 806 O O . GLY A 1 99 ? 1.833 6.093 -7.858 1.00 96.75 99 GLY A O 1
ATOM 807 N N . LEU A 1 100 ? 1.716 4.942 -9.790 1.00 98.12 100 LEU A N 1
ATOM 808 C CA . LEU A 1 100 ? 1.360 3.658 -9.183 1.00 98.12 100 LEU A CA 1
ATOM 809 C C . LEU A 1 100 ? 2.439 3.166 -8.212 1.00 98.12 100 LEU A C 1
ATOM 811 O O . LEU A 1 100 ? 2.141 2.834 -7.065 1.00 98.12 100 LEU A O 1
ATOM 815 N N . LEU A 1 101 ? 3.705 3.165 -8.640 1.00 97.62 101 LEU A N 1
ATOM 816 C CA . LEU A 1 101 ? 4.817 2.733 -7.790 1.00 97.62 101 LEU A CA 1
ATOM 817 C C . LEU A 1 101 ? 4.929 3.606 -6.528 1.00 97.62 101 LEU A C 1
ATOM 819 O O . LEU A 1 101 ? 5.184 3.095 -5.436 1.00 97.62 101 LEU A O 1
ATOM 823 N N . ASN A 1 102 ? 4.696 4.917 -6.647 1.00 97.50 102 ASN A N 1
ATOM 824 C CA . ASN A 1 102 ? 4.631 5.802 -5.486 1.00 97.50 102 ASN A CA 1
ATOM 825 C C . ASN A 1 102 ? 3.392 5.561 -4.617 1.00 97.50 102 ASN A C 1
ATOM 827 O O . ASN A 1 102 ? 3.517 5.640 -3.398 1.00 97.50 102 ASN A O 1
ATOM 831 N N . ALA A 1 103 ? 2.235 5.224 -5.190 1.00 98.56 103 ALA A N 1
ATOM 832 C CA . ALA A 1 103 ? 1.048 4.866 -4.419 1.00 98.56 103 ALA A CA 1
ATOM 833 C C . ALA A 1 103 ? 1.304 3.627 -3.544 1.00 98.56 103 ALA A C 1
ATOM 835 O O . ALA A 1 103 ? 1.011 3.668 -2.350 1.00 98.56 103 ALA A O 1
ATOM 836 N N . PHE A 1 104 ? 1.954 2.585 -4.080 1.00 98.50 104 PHE A N 1
ATOM 837 C CA . PHE A 1 104 ? 2.377 1.420 -3.288 1.00 98.50 104 PHE A CA 1
ATOM 838 C C . PHE A 1 104 ? 3.270 1.814 -2.112 1.00 98.50 104 PHE A C 1
ATOM 840 O O . PHE A 1 104 ? 3.032 1.400 -0.977 1.00 98.50 104 PHE A O 1
ATOM 847 N N . TYR A 1 105 ? 4.280 2.645 -2.374 1.00 97.44 105 TYR A N 1
ATOM 848 C CA . TYR A 1 105 ? 5.217 3.103 -1.353 1.00 97.44 105 TYR A CA 1
ATOM 849 C C . TYR A 1 105 ? 4.519 3.895 -0.240 1.00 97.44 105 TYR A C 1
ATOM 851 O O . TYR A 1 105 ? 4.738 3.627 0.941 1.00 97.44 105 TYR A O 1
ATOM 859 N N . LEU A 1 106 ? 3.652 4.844 -0.609 1.00 98.19 106 LEU A N 1
ATOM 860 C CA . LEU A 1 106 ? 2.881 5.649 0.340 1.00 98.19 106 LEU A CA 1
ATOM 861 C C . LEU A 1 106 ? 1.960 4.775 1.197 1.00 98.19 106 LEU A C 1
ATOM 863 O O . LEU A 1 106 ? 1.898 4.957 2.412 1.00 98.19 106 LEU A O 1
ATOM 867 N N . GLN A 1 107 ? 1.290 3.796 0.584 1.00 98.19 107 GLN A N 1
ATOM 868 C CA . GLN A 1 107 ? 0.416 2.863 1.290 1.00 98.19 107 GLN A CA 1
ATOM 869 C C . GLN A 1 107 ? 1.192 2.008 2.305 1.00 98.19 107 GLN A C 1
ATOM 871 O O . GLN A 1 107 ? 0.751 1.858 3.445 1.00 98.19 107 GLN A O 1
ATOM 876 N N . GLN A 1 108 ? 2.373 1.504 1.926 1.00 97.19 108 GLN A N 1
ATOM 877 C CA . GLN A 1 108 ? 3.267 0.755 2.818 1.00 97.19 108 GLN A CA 1
ATOM 878 C C . GLN A 1 108 ? 3.754 1.613 3.998 1.00 97.19 108 GLN A C 1
ATOM 880 O O . GLN A 1 108 ? 3.729 1.168 5.148 1.00 97.19 108 GLN A O 1
ATOM 885 N N . ASP A 1 109 ? 4.192 2.849 3.749 1.00 96.25 109 ASP A N 1
ATOM 886 C CA . ASP A 1 109 ? 4.687 3.743 4.806 1.00 96.25 109 ASP A CA 1
ATOM 887 C C . ASP A 1 109 ? 3.581 4.130 5.789 1.00 96.25 109 ASP A C 1
ATOM 889 O O . ASP A 1 109 ? 3.793 4.153 7.008 1.00 96.25 109 ASP A O 1
ATOM 893 N N . ALA A 1 110 ? 2.378 4.369 5.272 1.00 98.00 110 ALA A N 1
ATOM 894 C CA . ALA A 1 110 ? 1.213 4.642 6.090 1.00 98.00 110 ALA A CA 1
ATOM 895 C C . ALA A 1 110 ? 0.825 3.423 6.942 1.00 98.00 110 ALA A C 1
ATOM 897 O O . ALA A 1 110 ? 0.681 3.555 8.157 1.00 98.00 110 ALA A O 1
ATOM 898 N N . ALA A 1 111 ? 0.758 2.221 6.360 1.00 97.31 111 ALA A N 1
ATOM 899 C CA . ALA A 1 111 ? 0.477 0.994 7.108 1.00 97.31 111 ALA A CA 1
ATOM 900 C C . ALA A 1 111 ? 1.525 0.732 8.207 1.00 97.31 111 ALA A C 1
ATOM 902 O O . ALA A 1 111 ? 1.172 0.421 9.346 1.00 97.31 111 ALA A O 1
ATOM 903 N N . THR A 1 112 ? 2.812 0.951 7.909 1.00 95.62 112 THR A N 1
ATOM 904 C CA . THR A 1 112 ? 3.898 0.863 8.901 1.00 95.62 112 THR A CA 1
ATOM 905 C C . THR A 1 112 ? 3.734 1.866 10.032 1.00 95.62 112 THR A C 1
ATOM 907 O O . THR A 1 112 ? 3.929 1.522 11.197 1.00 95.62 112 THR A O 1
ATOM 910 N N . THR A 1 113 ? 3.370 3.102 9.708 1.00 96.06 113 THR A N 1
ATOM 911 C CA . THR A 1 113 ? 3.125 4.154 10.697 1.00 96.06 113 THR A CA 1
ATOM 912 C C . THR A 1 113 ? 2.020 3.755 11.670 1.00 96.06 113 THR A C 1
ATOM 914 O O . THR A 1 113 ? 2.228 3.787 12.884 1.00 96.06 113 THR A O 1
ATOM 917 N N . ILE A 1 114 ? 0.877 3.297 11.151 1.00 97.25 114 ILE A N 1
ATOM 918 C CA . ILE A 1 114 ? -0.251 2.845 11.976 1.00 97.25 114 ILE A CA 1
ATOM 919 C C . ILE A 1 114 ? 0.175 1.657 12.843 1.00 97.25 114 ILE A C 1
ATOM 921 O O . ILE A 1 114 ? -0.057 1.658 14.051 1.00 97.25 114 ILE A O 1
ATOM 925 N N . PHE A 1 115 ? 0.855 0.669 12.258 1.00 95.81 115 PHE A N 1
ATOM 926 C CA . PHE A 1 115 ? 1.339 -0.503 12.982 1.00 95.81 115 PHE A CA 1
ATOM 927 C C . PHE A 1 115 ? 2.251 -0.124 14.156 1.00 95.81 115 PHE A C 1
ATOM 929 O O . PHE A 1 115 ? 2.062 -0.615 15.269 1.00 95.81 115 PHE A O 1
ATOM 936 N N . LYS A 1 116 ? 3.216 0.779 13.936 1.00 94.44 116 LYS A N 1
ATOM 937 C CA . LYS A 1 116 ? 4.134 1.267 14.978 1.00 94.44 116 LYS A CA 1
ATOM 938 C C . LYS A 1 116 ? 3.373 1.923 16.130 1.00 94.44 116 LYS A C 1
ATOM 940 O O . LYS A 1 116 ? 3.626 1.591 17.288 1.00 94.44 116 LYS A O 1
ATOM 945 N N . ILE A 1 117 ? 2.421 2.804 15.814 1.00 95.06 117 ILE A N 1
ATOM 946 C CA . ILE A 1 117 ? 1.628 3.543 16.806 1.00 95.06 117 ILE A CA 1
ATOM 947 C C . ILE A 1 117 ? 0.730 2.591 17.609 1.00 95.06 117 ILE A C 1
ATOM 949 O O . ILE A 1 117 ? 0.770 2.593 18.840 1.00 95.06 117 ILE A O 1
ATOM 953 N N . ILE A 1 118 ? -0.047 1.743 16.930 1.00 94.62 118 ILE A N 1
ATOM 954 C CA . ILE A 1 118 ? -1.061 0.888 17.563 1.00 94.62 118 ILE A CA 1
ATOM 955 C C . ILE A 1 118 ? -0.429 -0.285 18.321 1.00 94.62 118 ILE A C 1
ATOM 957 O O . ILE A 1 118 ? -0.831 -0.585 19.447 1.00 94.62 118 ILE A O 1
ATOM 961 N N . LEU A 1 119 ? 0.575 -0.952 17.740 1.00 91.69 119 LEU A N 1
ATOM 962 C CA . LEU A 1 119 ? 1.217 -2.111 18.366 1.00 91.69 119 LEU A CA 1
ATOM 963 C C . LEU A 1 119 ? 2.383 -1.729 19.287 1.00 91.69 119 LEU A C 1
ATOM 965 O O . LEU A 1 119 ? 2.931 -2.611 19.948 1.00 91.69 119 LEU A O 1
ATOM 969 N N . LYS A 1 120 ? 2.770 -0.446 19.342 1.00 87.50 120 LYS A N 1
ATOM 970 C CA . LYS A 1 120 ? 3.928 0.055 20.107 1.00 87.50 120 LYS A CA 1
ATOM 971 C C . LYS A 1 120 ? 5.224 -0.699 19.774 1.00 87.50 120 LYS A C 1
ATOM 973 O O . LYS A 1 120 ? 6.071 -0.931 20.638 1.00 87.50 120 LYS A O 1
ATOM 978 N N . LYS A 1 121 ? 5.370 -1.116 18.514 1.00 82.06 121 LYS A N 1
ATOM 979 C CA . LYS A 1 121 ? 6.554 -1.815 17.995 1.00 82.06 121 LYS A CA 1
ATOM 980 C C . LYS A 1 121 ? 7.491 -0.827 17.317 1.00 82.06 121 LYS A C 1
ATOM 982 O O . LYS A 1 121 ? 7.042 0.167 16.756 1.00 82.06 121 LYS A O 1
ATOM 987 N N . LYS A 1 122 ? 8.795 -1.129 17.346 1.00 70.88 122 LYS A N 1
ATOM 988 C CA . LYS A 1 122 ? 9.804 -0.277 16.706 1.00 70.88 122 LYS A CA 1
ATOM 989 C C . LYS A 1 122 ? 9.576 -0.187 15.206 1.00 70.88 122 LYS A C 1
ATOM 991 O O . LYS A 1 122 ? 9.409 0.929 14.738 1.00 70.88 122 LYS A O 1
ATOM 996 N N . GLU A 1 123 ? 9.525 -1.314 14.487 1.00 74.31 123 GLU A N 1
ATOM 997 C CA . GLU A 1 123 ? 9.283 -1.354 13.038 1.00 74.31 123 GLU A CA 1
ATOM 998 C C . GLU A 1 123 ? 8.591 -2.639 12.574 1.00 74.31 123 GLU A C 1
ATOM 1000 O O . GLU A 1 123 ? 8.598 -3.654 13.272 1.00 74.31 123 GLU A O 1
ATOM 1005 N N . LEU A 1 124 ? 7.990 -2.551 11.387 1.00 81.19 124 LEU A N 1
ATOM 1006 C CA . LEU A 1 124 ? 7.517 -3.671 10.580 1.00 81.19 124 LEU A CA 1
ATOM 1007 C C . LEU A 1 124 ? 8.720 -4.222 9.807 1.00 81.19 124 LEU A C 1
ATOM 1009 O O . LEU A 1 124 ? 9.386 -3.461 9.101 1.00 81.19 124 LEU A O 1
ATOM 1013 N N . ASN A 1 125 ? 9.031 -5.511 9.948 1.00 80.56 125 ASN A N 1
ATOM 1014 C CA . ASN A 1 125 ? 10.158 -6.098 9.235 1.00 80.56 125 ASN A CA 1
ATOM 1015 C C . ASN A 1 125 ? 9.710 -6.587 7.855 1.00 80.56 125 ASN A C 1
ATOM 1017 O O . ASN A 1 125 ? 9.441 -7.764 7.651 1.00 80.56 125 ASN A O 1
ATOM 1021 N N . TYR A 1 126 ? 9.665 -5.676 6.883 1.00 80.19 126 TYR A N 1
ATOM 1022 C CA . TYR A 1 126 ? 9.316 -6.025 5.503 1.00 80.19 126 TYR A CA 1
ATOM 1023 C C . TYR A 1 126 ? 10.248 -7.072 4.877 1.00 80.19 126 TYR A C 1
ATOM 1025 O O . TYR A 1 126 ? 9.855 -7.744 3.931 1.00 80.19 126 TYR A O 1
ATOM 1033 N N . PHE A 1 127 ? 11.491 -7.207 5.350 1.00 77.31 127 PHE A N 1
ATOM 1034 C CA . PHE A 1 127 ? 12.421 -8.162 4.755 1.00 77.31 127 PHE A CA 1
ATOM 1035 C C . PHE A 1 127 ? 12.020 -9.609 5.050 1.00 77.31 127 PHE A C 1
ATOM 1037 O O . PHE A 1 127 ? 12.002 -10.418 4.124 1.00 77.31 127 PHE A O 1
ATOM 1044 N N . ASP A 1 128 ? 11.671 -9.893 6.304 1.00 82.38 128 ASP A N 1
ATOM 1045 C CA . ASP A 1 128 ? 11.341 -11.247 6.752 1.00 82.38 128 ASP A CA 1
ATOM 1046 C C . ASP A 1 128 ? 9.831 -11.520 6.723 1.00 82.38 128 ASP A C 1
ATOM 1048 O O . ASP A 1 128 ? 9.412 -12.582 6.270 1.00 82.38 128 ASP A O 1
ATOM 1052 N N . ASP A 1 129 ? 9.012 -10.559 7.161 1.00 87.25 129 ASP A N 1
ATOM 1053 C CA . ASP A 1 129 ? 7.582 -10.788 7.394 1.00 87.25 129 ASP A CA 1
ATOM 1054 C C . ASP A 1 129 ? 6.742 -10.594 6.119 1.00 87.25 129 ASP A C 1
ATOM 1056 O O . ASP A 1 129 ? 5.720 -11.251 5.951 1.00 87.25 129 ASP A O 1
ATOM 1060 N N . TYR A 1 130 ? 7.172 -9.711 5.206 1.00 92.69 130 TYR A N 1
ATOM 1061 C CA . TYR A 1 130 ? 6.412 -9.357 3.994 1.00 92.69 130 TYR A CA 1
ATOM 1062 C C . TYR A 1 130 ? 7.326 -9.174 2.764 1.00 92.69 130 TYR A C 1
ATOM 1064 O O . TYR A 1 130 ? 7.474 -8.066 2.221 1.00 92.69 130 TYR A O 1
ATOM 1072 N N . PRO A 1 131 ? 7.983 -10.258 2.308 1.00 93.62 131 PRO A N 1
ATOM 1073 C CA . PRO A 1 131 ? 9.005 -10.189 1.268 1.00 93.62 131 PRO A CA 1
ATOM 1074 C C . PRO A 1 131 ? 8.473 -9.705 -0.087 1.00 93.62 131 PRO A C 1
ATOM 1076 O O . PRO A 1 131 ? 9.246 -9.147 -0.870 1.00 93.62 131 PRO A O 1
ATOM 1079 N N . GLU A 1 132 ? 7.183 -9.883 -0.386 1.00 93.44 132 GLU A N 1
ATOM 1080 C CA . GLU A 1 132 ? 6.604 -9.472 -1.667 1.00 93.44 132 GLU A CA 1
ATOM 1081 C C . GLU A 1 132 ? 6.483 -7.948 -1.775 1.00 93.44 132 GLU A C 1
ATOM 1083 O O . GLU A 1 132 ? 7.056 -7.356 -2.693 1.00 93.44 132 GLU A O 1
ATOM 1088 N N . ILE A 1 133 ? 5.867 -7.268 -0.805 1.00 93.62 133 ILE A N 1
ATOM 1089 C CA . ILE A 1 133 ? 5.839 -5.793 -0.808 1.00 93.62 133 ILE A CA 1
ATOM 1090 C C . ILE A 1 133 ? 7.223 -5.157 -0.650 1.00 93.62 133 ILE A C 1
ATOM 1092 O O . ILE A 1 133 ? 7.466 -4.077 -1.193 1.00 93.62 133 ILE A O 1
ATOM 1096 N N . ASN A 1 134 ? 8.178 -5.843 -0.013 1.00 94.19 134 ASN A N 1
ATOM 1097 C CA . ASN A 1 134 ? 9.580 -5.419 -0.015 1.00 94.19 134 ASN A CA 1
ATOM 1098 C C . ASN A 1 134 ? 10.200 -5.461 -1.423 1.00 94.19 134 ASN A C 1
ATOM 1100 O O . ASN A 1 134 ? 10.946 -4.553 -1.798 1.00 94.19 134 ASN A O 1
ATOM 1104 N N . LYS A 1 135 ? 9.888 -6.482 -2.235 1.00 94.81 135 LYS A N 1
ATOM 1105 C CA . LYS A 1 135 ? 10.301 -6.521 -3.650 1.00 94.81 135 LYS A CA 1
ATOM 1106 C C . LYS A 1 135 ? 9.670 -5.369 -4.431 1.00 94.81 135 LYS A C 1
ATOM 1108 O O . LYS A 1 135 ? 10.391 -4.682 -5.151 1.00 94.81 135 LYS A O 1
ATOM 1113 N N . ILE A 1 136 ? 8.379 -5.096 -4.232 1.00 96.31 136 ILE A N 1
ATOM 1114 C CA . ILE A 1 136 ? 7.672 -3.971 -4.872 1.00 96.31 136 ILE A CA 1
ATOM 1115 C C . ILE A 1 136 ? 8.331 -2.634 -4.505 1.00 96.31 136 ILE A C 1
ATOM 1117 O O . ILE A 1 136 ? 8.630 -1.817 -5.379 1.00 96.31 136 ILE A O 1
ATOM 1121 N N . ARG A 1 137 ? 8.662 -2.437 -3.224 1.00 94.12 137 ARG A N 1
ATOM 1122 C CA . ARG A 1 137 ? 9.387 -1.250 -2.749 1.00 94.12 137 ARG A CA 1
ATOM 1123 C C . ARG A 1 137 ? 10.742 -1.099 -3.437 1.00 94.12 137 ARG A C 1
ATOM 1125 O O . ARG A 1 137 ? 11.113 -0.002 -3.850 1.00 94.12 137 ARG A O 1
ATOM 1132 N N . ARG A 1 138 ? 11.474 -2.204 -3.608 1.00 91.94 138 ARG A N 1
ATOM 1133 C CA . ARG A 1 138 ? 12.760 -2.214 -4.321 1.00 91.94 138 ARG A CA 1
ATOM 1134 C C . ARG A 1 138 ? 12.610 -1.880 -5.800 1.00 91.94 138 ARG A C 1
ATOM 1136 O O . ARG A 1 138 ? 13.449 -1.135 -6.289 1.00 91.94 138 ARG A O 1
ATOM 1143 N N . ILE A 1 139 ? 11.570 -2.375 -6.476 1.00 94.50 139 ILE A N 1
ATOM 1144 C CA . ILE A 1 139 ? 11.255 -2.017 -7.870 1.00 94.50 139 ILE A CA 1
ATOM 1145 C C . ILE A 1 139 ? 11.025 -0.509 -7.975 1.00 94.50 139 ILE A C 1
ATOM 1147 O O . ILE A 1 139 ? 11.675 0.157 -8.779 1.00 94.50 139 ILE A O 1
ATOM 1151 N N . ARG A 1 140 ? 10.158 0.044 -7.116 1.00 93.94 140 ARG A N 1
ATOM 1152 C CA . ARG A 1 140 ? 9.905 1.488 -7.045 1.00 93.94 140 ARG A CA 1
ATOM 1153 C C . ARG A 1 140 ? 11.192 2.266 -6.844 1.00 93.94 140 ARG A C 1
ATOM 1155 O O . ARG A 1 140 ? 11.447 3.216 -7.567 1.00 93.94 140 ARG A O 1
ATOM 1162 N N . ASP A 1 141 ? 12.009 1.887 -5.873 1.00 90.38 141 ASP A N 1
ATOM 1163 C CA . ASP A 1 141 ? 13.244 2.612 -5.597 1.00 90.38 141 ASP A CA 1
ATOM 1164 C C . ASP A 1 141 ? 14.275 2.482 -6.731 1.00 90.38 141 ASP A C 1
ATOM 1166 O O . ASP A 1 141 ? 15.000 3.433 -7.013 1.00 90.38 141 ASP A O 1
ATOM 1170 N N . ASP A 1 142 ? 14.357 1.319 -7.382 1.00 89.69 142 ASP A N 1
ATOM 1171 C CA . ASP A 1 142 ? 15.216 1.101 -8.547 1.00 89.69 142 ASP A CA 1
ATOM 1172 C C . ASP A 1 142 ? 14.809 2.044 -9.696 1.00 89.69 142 ASP A C 1
ATOM 1174 O O . ASP A 1 142 ? 15.666 2.647 -10.339 1.00 89.69 142 ASP A O 1
ATOM 1178 N N . VAL A 1 143 ? 13.504 2.205 -9.921 1.00 88.62 143 VAL A N 1
ATOM 1179 C CA . VAL A 1 143 ? 12.931 2.945 -11.052 1.00 88.62 143 VAL A CA 1
ATOM 1180 C C . VAL A 1 143 ? 12.799 4.454 -10.788 1.00 88.62 143 VAL A C 1
ATOM 1182 O O . VAL A 1 143 ? 13.120 5.259 -11.661 1.00 88.62 143 VAL A O 1
ATOM 1185 N N . CYS A 1 144 ? 12.358 4.855 -9.595 1.00 83.31 144 CYS A N 1
ATOM 1186 C CA . CYS A 1 144 ? 12.092 6.251 -9.218 1.00 83.31 144 CYS A CA 1
ATOM 1187 C C . CYS A 1 144 ? 13.307 6.963 -8.594 1.00 83.31 144 CYS A C 1
ATOM 1189 O O . CYS A 1 144 ? 13.322 8.190 -8.523 1.00 83.31 144 CYS A O 1
ATOM 1191 N N . HIS A 1 145 ? 14.324 6.222 -8.135 1.00 75.88 145 HIS A N 1
ATOM 1192 C CA . HIS A 1 145 ? 15.555 6.771 -7.540 1.00 75.88 145 HIS A CA 1
ATOM 1193 C C . HIS A 1 145 ? 16.827 6.247 -8.229 1.00 75.88 145 HIS A C 1
ATOM 1195 O O . HIS A 1 145 ? 17.875 6.074 -7.600 1.00 75.88 145 HIS A O 1
ATOM 1201 N N . ALA A 1 146 ? 16.736 6.009 -9.540 1.00 71.19 146 ALA A N 1
ATOM 1202 C CA . ALA A 1 146 ? 17.760 5.358 -10.354 1.00 71.19 146 ALA A CA 1
ATOM 1203 C C . ALA A 1 146 ? 19.148 6.035 -10.336 1.00 71.19 146 ALA A C 1
ATOM 1205 O O . ALA A 1 146 ? 20.153 5.348 -10.537 1.00 71.19 146 ALA A O 1
ATOM 1206 N N . THR A 1 147 ? 19.219 7.353 -10.107 1.00 69.31 147 THR A N 1
ATOM 1207 C CA . THR A 1 147 ? 20.434 8.164 -10.310 1.00 69.31 147 THR A CA 1
ATOM 1208 C C . THR A 1 147 ? 21.372 8.210 -9.101 1.00 69.31 147 THR A C 1
ATOM 1210 O O . THR A 1 147 ? 22.578 8.065 -9.283 1.00 69.31 147 THR A O 1
ATOM 1213 N N . ASP A 1 148 ? 20.842 8.335 -7.878 1.00 66.38 148 ASP A N 1
ATOM 1214 C CA . ASP A 1 148 ? 21.664 8.608 -6.681 1.00 66.38 148 ASP A CA 1
ATOM 1215 C C . ASP A 1 148 ? 21.762 7.419 -5.719 1.00 66.38 148 ASP A C 1
ATOM 1217 O O . ASP A 1 148 ? 22.795 7.210 -5.080 1.00 66.38 148 ASP A O 1
ATOM 1221 N N . ARG A 1 149 ? 20.717 6.581 -5.633 1.00 69.12 149 ARG A N 1
ATOM 1222 C CA . ARG A 1 149 ? 20.658 5.450 -4.684 1.00 69.12 149 ARG A CA 1
ATOM 1223 C C . ARG A 1 149 ? 21.790 4.443 -4.891 1.00 69.12 149 ARG A C 1
ATOM 1225 O O . ARG A 1 149 ? 22.208 3.751 -3.966 1.00 69.12 149 ARG A O 1
ATOM 1232 N N . ASN A 1 150 ? 22.285 4.366 -6.117 1.00 72.81 150 ASN A N 1
ATOM 1233 C CA . ASN A 1 150 ? 23.319 3.437 -6.529 1.00 72.81 150 ASN A CA 1
ATOM 1234 C C . ASN A 1 150 ? 24.720 4.066 -6.485 1.00 72.81 150 ASN A C 1
ATOM 1236 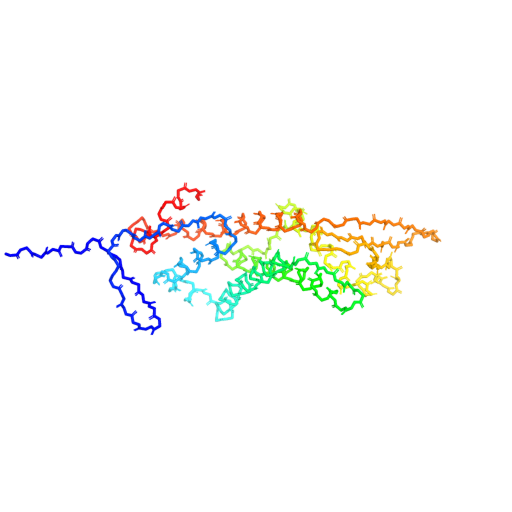O O . ASN A 1 150 ? 25.608 3.626 -7.214 1.00 72.81 150 ASN A O 1
ATOM 1240 N N . ILE A 1 151 ? 24.933 5.084 -5.646 1.00 74.62 151 ILE A N 1
ATOM 1241 C CA . ILE A 1 151 ? 26.247 5.672 -5.387 1.00 74.62 151 ILE A CA 1
ATOM 1242 C C . ILE A 1 151 ? 26.654 5.369 -3.943 1.00 74.62 151 ILE A C 1
ATOM 1244 O O . ILE A 1 151 ? 26.092 5.908 -2.994 1.00 74.62 151 ILE A O 1
ATOM 1248 N N . ILE A 1 152 ? 27.673 4.526 -3.757 1.00 74.19 152 ILE A N 1
ATOM 1249 C CA . ILE A 1 152 ? 28.239 4.229 -2.433 1.00 74.19 152 ILE A CA 1
ATOM 1250 C C . ILE A 1 152 ? 29.637 4.830 -2.357 1.00 74.19 152 ILE A C 1
ATOM 1252 O O . ILE A 1 152 ? 30.522 4.457 -3.126 1.00 74.19 152 ILE A O 1
ATOM 1256 N N . LYS A 1 153 ? 29.848 5.761 -1.415 1.00 78.94 153 LYS A N 1
ATOM 1257 C CA . LYS A 1 153 ? 31.137 6.454 -1.209 1.00 78.94 153 LYS A CA 1
ATOM 1258 C C . LYS A 1 153 ? 31.701 7.055 -2.514 1.00 78.94 153 LYS A C 1
ATOM 1260 O O . LYS A 1 153 ? 32.880 6.898 -2.816 1.00 78.94 153 LYS A O 1
ATOM 1265 N N . GLY A 1 154 ? 30.837 7.688 -3.314 1.00 76.38 154 GLY A N 1
ATOM 1266 C CA . GLY A 1 154 ? 31.203 8.315 -4.591 1.00 76.38 154 GLY A CA 1
ATOM 1267 C C . GLY A 1 154 ? 31.391 7.353 -5.772 1.00 76.38 154 GLY A C 1
ATOM 1268 O O . GLY A 1 154 ? 31.744 7.800 -6.858 1.00 76.38 154 GLY A O 1
ATOM 1269 N N . LYS A 1 155 ? 31.154 6.044 -5.596 1.00 75.88 155 LYS A N 1
ATOM 1270 C CA . LYS A 1 155 ? 31.233 5.048 -6.676 1.00 75.88 155 LYS A CA 1
ATOM 1271 C C . LYS A 1 155 ? 29.847 4.626 -7.142 1.00 75.88 155 LYS A C 1
ATOM 1273 O O . LYS A 1 155 ? 29.041 4.176 -6.331 1.00 75.88 155 LYS A O 1
ATOM 1278 N N . ILE A 1 156 ? 29.615 4.704 -8.451 1.00 77.31 156 ILE A N 1
ATOM 1279 C CA . ILE A 1 156 ? 28.408 4.180 -9.097 1.00 77.31 156 ILE A CA 1
ATOM 1280 C C . ILE A 1 156 ? 28.472 2.647 -9.066 1.00 77.31 156 ILE A C 1
ATOM 1282 O O . ILE A 1 156 ? 29.293 2.042 -9.755 1.00 77.31 156 ILE A O 1
ATOM 1286 N N . ILE A 1 157 ? 27.618 2.023 -8.257 1.00 81.06 157 ILE A N 1
ATOM 1287 C CA . ILE A 1 157 ? 27.502 0.564 -8.120 1.00 81.06 157 ILE A CA 1
ATOM 1288 C C . ILE A 1 157 ? 26.464 -0.030 -9.075 1.00 81.06 157 ILE A C 1
ATOM 1290 O O . ILE A 1 157 ? 26.586 -1.192 -9.470 1.00 81.06 157 ILE A O 1
ATOM 1294 N N . ALA A 1 158 ? 25.466 0.761 -9.478 1.00 82.81 158 ALA A N 1
ATOM 1295 C CA . ALA A 1 158 ? 24.486 0.360 -10.472 1.00 82.81 158 ALA A CA 1
ATOM 1296 C C . ALA A 1 158 ? 23.912 1.550 -11.260 1.00 82.81 158 ALA A C 1
ATOM 1298 O O . ALA A 1 158 ? 23.880 2.673 -10.770 1.00 82.81 158 ALA A O 1
ATOM 1299 N N . GLN A 1 159 ? 23.447 1.294 -12.479 1.00 85.44 159 GLN A N 1
ATOM 1300 C CA . GLN A 1 159 ? 22.707 2.244 -13.314 1.00 85.44 159 GLN A CA 1
ATOM 1301 C C . GLN A 1 159 ? 21.415 1.568 -13.755 1.00 85.44 159 GLN A C 1
ATOM 1303 O O . GLN A 1 159 ? 21.445 0.400 -14.159 1.00 85.44 159 GLN A O 1
ATOM 1308 N N . ILE A 1 160 ? 20.297 2.282 -13.663 1.00 89.00 160 ILE A N 1
ATOM 1309 C CA . ILE A 1 160 ? 18.970 1.712 -13.882 1.00 89.00 160 ILE A CA 1
ATOM 1310 C C . ILE A 1 160 ? 18.226 2.508 -14.946 1.00 89.00 160 ILE A C 1
ATOM 1312 O O . ILE A 1 160 ? 18.215 3.735 -14.908 1.00 89.00 160 ILE A O 1
ATOM 1316 N N . PHE A 1 161 ? 17.614 1.797 -15.893 1.00 88.12 161 PHE A N 1
ATOM 1317 C CA . PHE A 1 161 ? 16.851 2.393 -16.988 1.00 88.12 161 PHE A CA 1
ATOM 1318 C C . PHE A 1 161 ? 15.606 1.555 -17.270 1.00 88.12 161 PHE A C 1
ATOM 1320 O O . PHE A 1 161 ? 15.727 0.356 -17.522 1.00 88.12 161 PHE A O 1
ATOM 1327 N N . ILE A 1 162 ? 14.419 2.169 -17.272 1.00 91.19 162 ILE A N 1
ATOM 1328 C CA . ILE A 1 162 ? 13.232 1.533 -17.864 1.00 91.19 162 ILE A CA 1
ATOM 1329 C C . ILE A 1 162 ? 13.487 1.357 -19.363 1.00 91.19 162 ILE A C 1
ATOM 1331 O O . ILE A 1 162 ? 14.075 2.235 -19.991 1.00 91.19 162 ILE A O 1
ATOM 1335 N N . SER A 1 163 ? 13.048 0.234 -19.933 1.00 91.69 163 SER A N 1
ATOM 1336 C CA . SER A 1 163 ? 13.015 0.012 -21.377 1.00 91.69 163 SER A CA 1
ATOM 1337 C C . SER A 1 163 ? 11.670 0.503 -21.937 1.00 91.69 163 SER A C 1
ATOM 1339 O O . SER A 1 163 ? 10.670 -0.206 -21.790 1.00 91.69 163 SER A O 1
ATOM 1341 N N . PRO A 1 164 ? 11.598 1.694 -22.569 1.00 89.25 164 PRO A N 1
ATOM 1342 C CA . PRO A 1 164 ? 10.324 2.326 -22.932 1.00 89.25 164 PRO A CA 1
ATOM 1343 C C . PRO A 1 164 ? 9.453 1.466 -23.848 1.00 89.25 164 PRO A C 1
ATOM 1345 O O . PRO A 1 164 ? 8.243 1.409 -23.677 1.00 89.25 164 PRO A O 1
ATOM 1348 N N . SER A 1 165 ? 10.074 0.731 -24.774 1.00 90.19 165 SER A N 1
ATOM 1349 C CA . SER A 1 165 ? 9.379 -0.137 -25.732 1.00 90.19 165 SER A CA 1
ATOM 1350 C C . SER A 1 165 ? 8.698 -1.352 -25.098 1.00 90.19 165 SER A C 1
ATOM 1352 O O . SER A 1 165 ? 7.992 -2.075 -25.791 1.00 90.19 165 SER A O 1
ATOM 1354 N N . THR A 1 166 ? 8.949 -1.623 -23.815 1.00 93.38 166 THR A N 1
ATOM 1355 C CA . THR A 1 166 ? 8.339 -2.741 -23.077 1.00 93.38 166 THR A CA 1
ATOM 1356 C C . THR A 1 166 ? 7.200 -2.305 -22.167 1.00 93.38 166 THR A C 1
ATOM 1358 O O . THR A 1 166 ? 6.559 -3.158 -21.561 1.00 93.38 166 THR A O 1
ATOM 1361 N N . VAL A 1 167 ? 6.976 -0.997 -22.021 1.00 94.69 167 VAL A N 1
ATOM 1362 C CA . VAL A 1 167 ? 5.995 -0.479 -21.071 1.00 94.69 167 VAL A CA 1
ATOM 1363 C C . VAL A 1 167 ? 4.588 -0.676 -21.618 1.00 94.69 167 VAL A C 1
ATOM 1365 O O . VAL A 1 167 ? 4.256 -0.221 -22.708 1.00 94.69 167 VAL A O 1
ATOM 1368 N N . THR A 1 168 ? 3.760 -1.328 -20.815 1.00 94.38 168 THR A N 1
ATOM 1369 C CA . THR A 1 168 ? 2.319 -1.497 -21.001 1.00 94.38 168 THR A CA 1
ATOM 1370 C C . THR A 1 168 ? 1.627 -1.239 -19.660 1.00 94.38 168 THR A C 1
ATOM 1372 O O . THR A 1 168 ? 2.300 -1.062 -18.641 1.00 94.38 168 THR A O 1
ATOM 1375 N N . LYS A 1 169 ? 0.290 -1.264 -19.614 1.00 94.44 169 LYS A N 1
ATOM 1376 C CA . LYS A 1 169 ? -0.423 -1.199 -18.325 1.00 94.44 169 LYS A CA 1
ATOM 1377 C C . LYS A 1 169 ? -0.188 -2.419 -17.431 1.00 94.44 169 LYS A C 1
ATOM 1379 O O . LYS A 1 169 ? -0.279 -2.312 -16.218 1.00 94.44 169 LYS A O 1
ATOM 1384 N N . ASN A 1 170 ? 0.112 -3.573 -18.026 1.00 96.06 170 ASN A N 1
ATOM 1385 C CA . ASN A 1 170 ? 0.252 -4.835 -17.299 1.00 96.06 170 ASN A CA 1
ATOM 1386 C C . ASN A 1 170 ? 1.691 -5.090 -16.845 1.00 96.06 170 ASN A C 1
ATOM 1388 O O . ASN A 1 170 ? 1.941 -5.976 -16.037 1.00 96.06 170 ASN A O 1
ATOM 1392 N N . GLY A 1 171 ? 2.664 -4.334 -17.352 1.00 95.94 171 GLY A N 1
ATOM 1393 C CA . GLY A 1 171 ? 4.055 -4.601 -17.030 1.00 95.94 171 GLY A CA 1
ATOM 1394 C C . GLY A 1 171 ? 5.051 -3.785 -17.824 1.00 95.94 171 GLY A C 1
ATOM 1395 O O . GLY A 1 171 ? 4.718 -3.101 -18.793 1.00 95.94 171 GLY A O 1
ATOM 1396 N N . PHE A 1 172 ? 6.303 -3.879 -17.397 1.00 96.25 172 PHE A N 1
ATOM 1397 C CA . PHE A 1 172 ? 7.442 -3.269 -18.068 1.00 96.25 172 PHE A CA 1
ATOM 1398 C C . PHE A 1 172 ? 8.734 -4.006 -17.718 1.00 96.25 172 PHE A C 1
ATOM 1400 O O . PHE A 1 172 ? 8.803 -4.778 -16.762 1.00 96.25 172 PHE A O 1
ATOM 1407 N N . CYS A 1 173 ? 9.793 -3.747 -18.478 1.00 96.31 173 CYS A N 1
ATOM 1408 C CA . CYS A 1 173 ? 11.138 -4.197 -18.151 1.00 96.31 173 C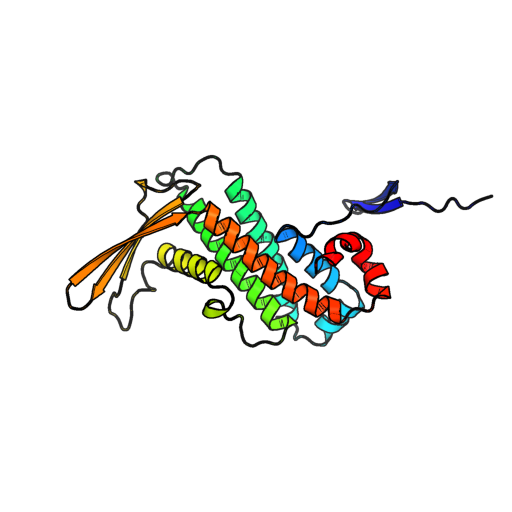YS A CA 1
ATOM 1409 C C . CYS A 1 173 ? 12.027 -3.009 -17.784 1.00 96.31 173 CYS A C 1
ATOM 1411 O O . CYS A 1 173 ? 11.966 -1.946 -18.410 1.00 96.31 173 CYS A O 1
ATOM 1413 N N . TYR A 1 174 ? 12.922 -3.210 -16.820 1.00 94.25 174 TYR A N 1
ATOM 1414 C CA . TYR A 1 174 ? 14.022 -2.288 -16.564 1.00 94.25 174 TYR A CA 1
ATOM 1415 C C . TYR A 1 174 ? 15.367 -3.014 -16.558 1.00 94.25 174 TYR A C 1
ATOM 1417 O O . TYR A 1 174 ? 15.483 -4.190 -16.216 1.00 94.25 174 TYR A O 1
ATOM 1425 N N . LEU A 1 175 ? 16.399 -2.302 -16.992 1.00 91.69 175 LEU A N 1
ATOM 1426 C CA . LEU A 1 175 ? 17.766 -2.785 -17.084 1.00 91.69 175 LEU A CA 1
ATOM 1427 C C . LEU A 1 175 ? 18.537 -2.306 -15.865 1.00 91.69 175 LEU A C 1
ATOM 1429 O O . LEU A 1 175 ? 18.538 -1.114 -15.561 1.00 91.69 175 LEU A O 1
ATOM 1433 N N . LYS A 1 176 ? 19.236 -3.227 -15.208 1.00 90.31 176 LYS A N 1
ATOM 1434 C CA . LYS A 1 176 ? 20.150 -2.939 -14.107 1.00 90.31 176 LYS A CA 1
ATOM 1435 C C . LYS A 1 176 ? 21.568 -3.278 -14.537 1.00 90.31 176 LYS A C 1
ATOM 1437 O O . LYS A 1 176 ? 21.933 -4.446 -14.671 1.00 90.31 176 LYS A O 1
ATOM 1442 N N . TYR A 1 177 ? 22.361 -2.240 -14.764 1.00 87.94 177 TYR A N 1
ATOM 1443 C CA . TYR A 1 177 ? 23.785 -2.362 -15.038 1.00 87.94 177 TYR A CA 1
ATOM 1444 C C . TYR A 1 177 ? 24.535 -2.299 -13.723 1.00 87.94 177 TYR A C 1
ATOM 1446 O O . TYR A 1 177 ? 24.469 -1.276 -13.057 1.00 87.94 177 TYR A O 1
ATOM 1454 N N . THR A 1 178 ? 25.266 -3.343 -13.361 1.00 85.56 178 THR A N 1
ATOM 1455 C CA . THR A 1 178 ? 26.135 -3.349 -12.179 1.00 85.56 178 THR A CA 1
ATOM 1456 C C . THR A 1 178 ? 27.582 -3.487 -12.609 1.00 85.56 178 THR A C 1
ATOM 1458 O O . THR A 1 178 ? 27.880 -4.274 -13.511 1.00 85.56 178 THR A O 1
ATOM 1461 N N . THR A 1 179 ? 28.481 -2.777 -11.939 1.00 75.31 179 THR A N 1
ATOM 1462 C CA . THR A 1 179 ? 29.922 -2.903 -12.176 1.00 75.31 179 THR A CA 1
ATOM 1463 C C . THR A 1 179 ? 30.558 -3.565 -10.961 1.00 75.31 179 THR A C 1
ATOM 1465 O O . THR A 1 179 ? 30.553 -2.980 -9.880 1.00 75.31 179 THR A O 1
ATOM 1468 N N . SER A 1 180 ? 31.115 -4.767 -11.125 1.00 72.00 180 SER A N 1
ATOM 1469 C CA . SER A 1 180 ? 31.996 -5.384 -10.122 1.00 72.00 180 SER A CA 1
ATOM 1470 C C . SER A 1 180 ? 33.317 -5.751 -10.786 1.00 72.00 180 SER A C 1
ATOM 1472 O O . SER A 1 180 ? 33.334 -6.246 -11.911 1.00 72.00 180 SER A O 1
ATOM 1474 N N . ASP A 1 181 ? 34.428 -5.441 -10.115 1.00 71.12 181 ASP A N 1
ATOM 1475 C CA . ASP A 1 181 ? 35.780 -5.857 -10.520 1.00 71.12 181 ASP A CA 1
ATOM 1476 C C . ASP A 1 181 ? 36.146 -5.513 -11.978 1.00 71.12 181 ASP A C 1
ATOM 1478 O O . ASP A 1 181 ? 36.827 -6.265 -12.668 1.00 71.12 181 ASP A O 1
ATOM 1482 N N . GLY A 1 182 ? 35.659 -4.367 -12.470 1.00 71.31 182 GLY A N 1
ATOM 1483 C CA . GLY A 1 182 ? 35.893 -3.890 -13.839 1.00 71.31 182 GLY A CA 1
ATOM 1484 C C . GLY A 1 182 ? 34.978 -4.497 -14.909 1.00 71.31 182 GLY A C 1
ATOM 1485 O O . GLY A 1 182 ? 34.974 -4.009 -16.037 1.00 71.31 182 GLY A O 1
ATOM 1486 N N . ASN A 1 183 ? 34.150 -5.487 -14.567 1.00 76.81 183 ASN A N 1
ATOM 1487 C CA . ASN A 1 183 ? 33.206 -6.115 -15.487 1.00 76.81 183 ASN A CA 1
ATOM 1488 C C . ASN A 1 183 ? 31.797 -5.536 -15.322 1.00 76.81 183 ASN A C 1
ATOM 1490 O O . ASN A 1 183 ? 31.234 -5.489 -14.224 1.00 76.81 183 ASN A O 1
ATOM 1494 N N . ARG A 1 184 ? 31.203 -5.111 -16.442 1.00 80.19 184 ARG A N 1
ATOM 1495 C CA . ARG A 1 184 ? 29.818 -4.633 -16.486 1.00 80.19 184 ARG A CA 1
ATOM 1496 C C . ARG A 1 184 ? 28.884 -5.821 -16.697 1.00 80.19 184 ARG A C 1
ATOM 1498 O O . ARG A 1 184 ? 28.934 -6.473 -17.735 1.00 80.19 184 ARG A O 1
ATOM 1505 N N . LYS A 1 185 ? 28.005 -6.076 -15.730 1.00 87.88 185 LYS A N 1
ATOM 1506 C CA . LYS A 1 185 ? 26.918 -7.055 -15.838 1.00 87.88 185 LYS A CA 1
ATOM 1507 C C . LYS A 1 185 ? 25.608 -6.325 -16.094 1.00 87.88 185 LYS A C 1
ATOM 1509 O O . LYS A 1 185 ? 25.345 -5.296 -15.475 1.00 87.88 185 LYS A O 1
ATOM 1514 N N . VAL A 1 186 ? 24.794 -6.869 -16.991 1.00 88.75 186 VAL A N 1
ATOM 1515 C CA . VAL A 1 186 ? 23.448 -6.367 -17.279 1.00 88.75 186 VAL A CA 1
ATOM 1516 C C . VAL A 1 186 ? 22.448 -7.420 -16.845 1.00 88.75 186 VAL A C 1
ATOM 1518 O O . VAL A 1 186 ? 22.595 -8.592 -17.189 1.00 88.75 186 VAL A O 1
ATOM 1521 N N . VAL A 1 187 ? 21.446 -7.006 -16.079 1.00 91.69 187 VAL A N 1
ATOM 1522 C CA . VAL A 1 187 ? 20.290 -7.837 -15.748 1.00 91.69 187 VAL A CA 1
ATOM 1523 C C . VAL A 1 187 ? 19.043 -7.120 -16.239 1.00 91.69 187 VAL A C 1
ATOM 1525 O O . VAL A 1 187 ? 18.839 -5.949 -15.922 1.00 91.69 187 VAL A O 1
ATOM 1528 N N . THR A 1 188 ? 18.222 -7.824 -17.010 1.00 93.94 188 THR A N 1
ATOM 1529 C CA . THR A 1 188 ? 16.878 -7.370 -17.372 1.00 93.94 188 THR A CA 1
ATOM 1530 C C . THR A 1 188 ? 15.910 -7.882 -16.322 1.00 93.94 188 THR A C 1
ATOM 1532 O O . THR A 1 188 ? 15.866 -9.083 -16.062 1.00 93.94 188 THR A O 1
ATOM 1535 N N . ILE A 1 189 ? 15.157 -6.978 -15.709 1.00 95.50 189 ILE A N 1
ATOM 1536 C CA . ILE A 1 189 ? 14.169 -7.297 -14.683 1.00 95.50 189 ILE A CA 1
ATOM 1537 C C . ILE A 1 189 ? 12.797 -7.017 -15.280 1.00 95.50 189 ILE A C 1
ATOM 1539 O O . ILE A 1 189 ? 12.525 -5.893 -15.704 1.00 95.50 189 ILE A O 1
ATOM 1543 N N . HIS A 1 190 ? 11.967 -8.055 -15.343 1.00 97.00 190 HIS A N 1
ATOM 1544 C CA . HIS A 1 190 ? 10.576 -7.948 -15.757 1.00 97.00 190 HIS A CA 1
ATOM 1545 C C . HIS A 1 190 ? 9.702 -7.658 -14.538 1.00 97.00 190 HIS A C 1
ATOM 1547 O O . HIS A 1 190 ? 9.846 -8.311 -13.503 1.00 97.00 190 HIS A O 1
ATOM 1553 N N . VAL A 1 191 ? 8.827 -6.667 -14.668 1.00 97.62 191 VAL A N 1
ATOM 1554 C CA . VAL A 1 191 ? 7.853 -6.269 -13.658 1.00 97.62 191 VAL A CA 1
ATOM 1555 C C . VAL A 1 191 ? 6.468 -6.549 -14.215 1.00 97.62 191 VAL A C 1
ATOM 1557 O O . VAL A 1 191 ? 6.071 -5.941 -15.208 1.00 97.62 191 VAL A O 1
ATOM 1560 N N . ASP A 1 192 ? 5.757 -7.450 -13.548 1.00 98.00 192 ASP A N 1
ATOM 1561 C CA . ASP A 1 192 ? 4.336 -7.714 -13.754 1.00 98.00 192 ASP A CA 1
ATOM 1562 C C . ASP A 1 192 ? 3.546 -6.820 -12.787 1.00 98.00 192 ASP A C 1
ATOM 1564 O O . ASP A 1 192 ? 3.673 -6.940 -11.564 1.00 98.00 192 ASP A O 1
ATOM 1568 N N . ILE A 1 193 ? 2.807 -5.855 -13.333 1.00 97.81 193 ILE A N 1
ATOM 1569 C CA . ILE A 1 193 ? 2.046 -4.884 -12.544 1.00 97.81 193 ILE A CA 1
ATOM 1570 C C . ILE A 1 193 ? 0.829 -5.538 -11.892 1.00 97.81 193 ILE A C 1
ATOM 1572 O O . ILE A 1 193 ? 0.532 -5.211 -10.743 1.00 97.81 193 ILE A O 1
ATOM 1576 N N . ASP A 1 194 ? 0.162 -6.469 -12.570 1.00 97.38 194 ASP A N 1
ATOM 1577 C CA . ASP A 1 194 ? -1.030 -7.126 -12.035 1.00 97.38 194 ASP A CA 1
ATOM 1578 C C . ASP A 1 194 ? -0.660 -7.988 -10.816 1.00 97.38 194 ASP A C 1
ATOM 1580 O O . ASP A 1 194 ? -1.311 -7.911 -9.769 1.00 97.38 194 ASP A O 1
ATOM 1584 N N . ASP A 1 195 ? 0.457 -8.719 -10.903 1.00 98.06 195 ASP A N 1
ATOM 1585 C CA . ASP A 1 195 ? 1.038 -9.457 -9.776 1.00 98.06 195 ASP A CA 1
ATOM 1586 C C . ASP A 1 195 ? 1.449 -8.517 -8.629 1.00 98.06 195 ASP A C 1
ATOM 1588 O O . ASP A 1 195 ? 1.151 -8.787 -7.461 1.00 98.06 195 ASP A O 1
ATOM 1592 N N . CYS A 1 196 ? 2.072 -7.373 -8.942 1.00 98.38 196 CYS A N 1
ATOM 1593 C CA . CYS A 1 196 ? 2.424 -6.372 -7.931 1.00 98.38 196 CYS A CA 1
ATOM 1594 C C . CYS A 1 196 ? 1.184 -5.832 -7.204 1.00 98.38 196 CYS A C 1
ATOM 1596 O O . CYS A 1 196 ? 1.198 -5.752 -5.977 1.00 98.38 196 CYS A O 1
ATOM 1598 N N . ILE A 1 197 ? 0.111 -5.487 -7.924 1.00 98.44 197 ILE A N 1
ATOM 1599 C CA . ILE A 1 197 ? -1.142 -4.996 -7.330 1.00 98.44 197 ILE A CA 1
ATOM 1600 C C . ILE A 1 197 ? -1.747 -6.062 -6.413 1.00 98.44 197 ILE A C 1
ATOM 1602 O O . ILE A 1 197 ? -2.105 -5.759 -5.272 1.00 98.44 197 ILE A O 1
ATOM 1606 N N . ALA A 1 198 ? -1.827 -7.313 -6.874 1.00 98.12 198 ALA A N 1
ATOM 1607 C CA . ALA A 1 198 ? -2.401 -8.407 -6.096 1.00 98.12 198 ALA A CA 1
ATOM 1608 C C . ALA A 1 198 ? -1.619 -8.662 -4.796 1.00 98.12 198 ALA A C 1
ATOM 1610 O O . ALA A 1 198 ? -2.212 -8.752 -3.717 1.00 98.12 198 ALA A O 1
ATOM 1611 N N . LYS A 1 199 ? -0.286 -8.722 -4.880 1.00 98.12 199 LYS A N 1
ATOM 1612 C CA . LYS A 1 199 ? 0.597 -8.931 -3.722 1.00 98.12 199 LYS A CA 1
ATOM 1613 C C . LYS A 1 199 ? 0.589 -7.753 -2.758 1.00 98.12 199 LYS A C 1
ATOM 1615 O O . LYS A 1 199 ? 0.493 -7.957 -1.551 1.00 98.12 199 LYS A O 1
ATOM 1620 N N . GLN A 1 200 ? 0.617 -6.528 -3.281 1.00 98.12 200 GLN A N 1
ATOM 1621 C CA . GLN A 1 200 ? 0.456 -5.317 -2.482 1.00 98.12 200 GLN A CA 1
ATOM 1622 C C . GLN A 1 200 ? -0.855 -5.359 -1.695 1.00 98.12 200 GLN A C 1
ATOM 1624 O O . GLN A 1 200 ? -0.850 -5.162 -0.481 1.00 98.12 200 GLN A O 1
ATOM 1629 N N . ALA A 1 201 ? -1.973 -5.643 -2.366 1.00 98.12 201 ALA A N 1
ATOM 1630 C CA . ALA A 1 201 ? -3.272 -5.712 -1.715 1.00 98.12 201 ALA A CA 1
ATOM 1631 C C . ALA A 1 201 ? -3.315 -6.816 -0.651 1.00 98.12 201 ALA A C 1
ATOM 1633 O O . ALA A 1 201 ? -3.866 -6.598 0.425 1.00 98.12 201 ALA A O 1
ATOM 1634 N N . ASN A 1 202 ? -2.737 -7.989 -0.921 1.00 97.12 202 ASN A N 1
ATOM 1635 C CA . ASN A 1 202 ? -2.682 -9.088 0.039 1.00 97.12 202 ASN A CA 1
ATOM 1636 C C . ASN A 1 202 ? -1.951 -8.694 1.332 1.00 97.12 202 ASN A C 1
ATOM 1638 O O . ASN A 1 202 ? -2.531 -8.776 2.414 1.00 97.12 202 ASN A O 1
ATOM 1642 N N . ASP A 1 203 ? -0.716 -8.215 1.214 1.00 96.88 203 ASP A N 1
ATOM 1643 C CA . ASP A 1 203 ? 0.133 -7.953 2.378 1.00 96.88 203 ASP A CA 1
ATOM 1644 C C . ASP A 1 203 ? -0.355 -6.727 3.168 1.00 96.88 203 ASP A C 1
ATOM 1646 O O . ASP A 1 203 ? -0.350 -6.731 4.399 1.00 96.88 203 ASP A O 1
ATOM 1650 N N . ILE A 1 204 ? -0.856 -5.683 2.493 1.00 98.00 204 ILE A N 1
ATOM 1651 C CA . ILE A 1 204 ? -1.441 -4.520 3.180 1.00 98.00 204 ILE A CA 1
ATOM 1652 C C . ILE A 1 204 ? -2.710 -4.910 3.940 1.00 98.00 204 ILE A C 1
ATOM 1654 O O . ILE A 1 204 ? -2.906 -4.449 5.068 1.00 98.00 204 ILE A O 1
ATOM 1658 N N . LYS A 1 205 ? -3.559 -5.776 3.369 1.00 97.00 205 LYS A N 1
ATOM 1659 C CA . LYS A 1 205 ? -4.721 -6.312 4.091 1.00 97.00 205 LYS A CA 1
ATOM 1660 C C . LYS A 1 205 ? -4.296 -7.092 5.326 1.00 97.00 205 LYS A C 1
ATOM 1662 O O . LYS A 1 205 ? -4.895 -6.885 6.373 1.00 97.00 205 LYS A O 1
ATOM 1667 N N . ASP A 1 206 ? -3.270 -7.932 5.238 1.00 95.56 206 ASP A N 1
ATOM 1668 C CA . ASP A 1 206 ? -2.786 -8.703 6.389 1.00 95.56 206 ASP A CA 1
ATOM 1669 C C . ASP A 1 206 ? -2.241 -7.802 7.517 1.00 95.56 206 ASP A C 1
ATOM 1671 O O . ASP A 1 206 ? -2.590 -7.962 8.695 1.00 95.56 206 ASP A O 1
ATOM 1675 N N . ILE A 1 207 ? -1.490 -6.754 7.160 1.00 96.44 207 ILE A N 1
ATOM 1676 C CA . ILE A 1 207 ? -1.013 -5.744 8.118 1.00 96.44 207 ILE A CA 1
ATOM 1677 C C . ILE A 1 207 ? -2.194 -5.036 8.795 1.00 96.44 207 ILE A C 1
ATOM 1679 O O . ILE A 1 207 ? -2.242 -4.937 10.027 1.00 96.44 207 ILE A O 1
ATOM 1683 N N . LEU A 1 208 ? -3.162 -4.550 8.013 1.00 97.25 208 LEU A N 1
ATOM 1684 C CA . LEU A 1 208 ? -4.342 -3.871 8.550 1.00 97.25 208 LEU A CA 1
ATOM 1685 C C . LEU A 1 208 ? -5.219 -4.812 9.376 1.00 97.25 208 LEU A C 1
ATOM 1687 O O . LEU A 1 208 ? -5.726 -4.402 10.416 1.00 97.25 208 LEU A O 1
ATOM 1691 N N . CYS A 1 209 ? -5.347 -6.073 8.972 1.00 95.75 209 CYS A N 1
ATOM 1692 C CA . CYS A 1 209 ? -6.023 -7.126 9.718 1.00 95.75 209 CYS A CA 1
ATOM 1693 C C . CYS A 1 209 ? -5.399 -7.286 11.106 1.00 95.75 209 CYS A C 1
ATOM 1695 O O . CYS A 1 209 ? -6.096 -7.212 12.117 1.00 95.75 209 CYS A O 1
ATOM 1697 N N . THR A 1 210 ? -4.072 -7.396 11.175 1.00 95.06 210 THR A N 1
ATOM 1698 C CA . THR A 1 210 ? -3.329 -7.482 12.439 1.00 95.06 210 THR A CA 1
ATOM 1699 C C . THR A 1 210 ? -3.584 -6.270 13.343 1.00 95.06 210 THR A C 1
ATOM 1701 O O . THR A 1 210 ? -3.804 -6.423 14.548 1.00 95.06 210 THR A O 1
ATOM 1704 N N . ILE A 1 211 ? -3.596 -5.060 12.774 1.00 96.12 211 ILE A N 1
ATOM 1705 C CA . ILE A 1 211 ? -3.912 -3.819 13.499 1.00 96.12 211 ILE A CA 1
ATOM 1706 C C . ILE A 1 211 ? -5.356 -3.850 14.020 1.00 96.12 211 ILE A C 1
ATOM 1708 O O . ILE A 1 211 ? -5.591 -3.576 15.198 1.00 96.12 211 ILE A O 1
ATOM 1712 N N . CYS A 1 212 ? -6.311 -4.230 13.170 1.00 96.19 212 CYS A N 1
ATOM 1713 C CA . CYS A 1 212 ? -7.726 -4.325 13.513 1.00 96.19 212 CYS A CA 1
ATOM 1714 C C . CYS A 1 212 ? -7.957 -5.316 14.657 1.00 96.19 212 CYS A C 1
ATOM 1716 O O . CYS A 1 212 ? -8.564 -4.948 15.658 1.00 96.19 212 CYS A O 1
ATOM 1718 N N . LYS A 1 213 ? -7.390 -6.530 14.582 1.00 94.81 213 LYS A N 1
ATOM 1719 C CA . LYS A 1 213 ? -7.474 -7.533 15.660 1.00 94.81 213 LYS A CA 1
ATOM 1720 C C . LYS A 1 213 ? -6.920 -7.003 16.978 1.00 94.81 213 LYS A C 1
ATOM 1722 O O . LYS A 1 213 ? -7.490 -7.257 18.040 1.00 94.81 213 LYS A O 1
ATOM 1727 N N . LYS A 1 214 ? -5.819 -6.242 16.928 1.00 94.75 214 LYS A N 1
ATOM 1728 C CA . LYS A 1 214 ? -5.230 -5.647 18.132 1.00 94.75 214 LYS A CA 1
ATOM 1729 C C . LYS A 1 214 ? -6.201 -4.682 18.810 1.00 94.75 214 LYS A C 1
ATOM 1731 O O . LYS A 1 214 ? -6.357 -4.769 20.027 1.00 94.75 214 LYS A O 1
ATOM 1736 N N . ILE A 1 215 ? -6.847 -3.800 18.052 1.00 94.50 215 ILE A N 1
ATOM 1737 C CA . ILE A 1 215 ? -7.827 -2.852 18.599 1.00 94.50 215 ILE A CA 1
ATOM 1738 C C . ILE A 1 215 ? -9.078 -3.600 19.069 1.00 94.50 215 ILE A C 1
ATOM 1740 O O . ILE A 1 215 ? -9.498 -3.423 20.209 1.00 94.50 215 ILE A O 1
ATOM 1744 N N . LEU A 1 216 ? -9.610 -4.508 18.249 1.00 92.31 216 LEU A N 1
ATOM 1745 C CA . LEU A 1 216 ? -10.812 -5.284 18.554 1.00 92.31 216 LEU A CA 1
ATOM 1746 C C . LEU A 1 216 ? -10.692 -6.070 19.865 1.00 92.31 216 LEU A C 1
ATOM 1748 O O . LEU A 1 216 ? -11.623 -6.078 20.663 1.00 92.31 216 LEU A O 1
ATOM 1752 N N . SER A 1 217 ? -9.513 -6.638 20.150 1.00 91.81 217 SER A N 1
ATOM 1753 C CA . SER A 1 217 ? -9.239 -7.344 21.413 1.00 91.81 217 SER A CA 1
ATOM 1754 C C . SER A 1 217 ? -9.364 -6.475 22.676 1.00 91.81 217 SER A C 1
ATOM 1756 O O . SER A 1 217 ? -9.417 -7.011 23.781 1.00 91.81 217 SER A O 1
ATOM 1758 N N . SER A 1 218 ? -9.399 -5.146 22.528 1.00 89.50 218 SER A N 1
ATOM 1759 C CA . SER A 1 218 ? -9.592 -4.192 23.629 1.00 89.50 218 SER A CA 1
ATOM 1760 C C . SER A 1 218 ? -11.027 -3.672 23.763 1.00 89.50 218 SER A C 1
ATOM 1762 O O . SER A 1 218 ? -11.316 -2.956 24.719 1.00 89.50 218 SER A O 1
ATOM 1764 N N . ILE A 1 219 ? -11.928 -4.040 22.845 1.00 89.75 219 ILE A N 1
ATOM 1765 C CA . ILE A 1 219 ? -13.329 -3.604 22.828 1.00 89.75 219 ILE A CA 1
ATOM 1766 C C . ILE A 1 219 ? -14.209 -4.717 23.416 1.00 89.75 219 ILE A C 1
ATOM 1768 O O . ILE A 1 219 ? -14.123 -5.867 22.983 1.00 89.75 219 ILE A O 1
ATOM 1772 N N . SER A 1 220 ? -15.080 -4.393 24.379 1.00 88.75 220 SER A N 1
ATOM 1773 C CA . SER A 1 220 ? -16.025 -5.369 24.943 1.00 88.75 220 SER A CA 1
ATOM 1774 C C . SER A 1 220 ? -17.084 -5.804 23.912 1.00 88.75 220 SER A C 1
ATOM 1776 O O . SER A 1 220 ? -17.425 -5.017 23.029 1.00 88.75 220 SER A O 1
ATOM 1778 N N . PRO A 1 221 ? -17.655 -7.020 24.021 1.00 87.56 221 PRO A N 1
ATOM 1779 C CA . PRO A 1 221 ? -18.672 -7.500 23.079 1.00 87.56 221 PRO A CA 1
ATOM 1780 C C . PRO A 1 221 ? -19.882 -6.568 22.932 1.00 87.56 221 PRO A C 1
ATOM 1782 O O . PRO A 1 221 ? -20.378 -6.393 21.823 1.00 87.56 221 PRO A O 1
ATOM 1785 N N . ASP A 1 222 ? -20.319 -5.928 24.020 1.00 88.25 222 ASP A N 1
ATOM 1786 C CA . ASP A 1 222 ? -21.449 -4.992 23.991 1.00 88.25 222 ASP A CA 1
ATOM 1787 C C . ASP A 1 222 ? -21.134 -3.749 23.148 1.00 88.25 222 ASP A C 1
ATOM 1789 O O . ASP A 1 222 ? -21.940 -3.345 22.315 1.00 88.25 222 ASP A O 1
ATOM 1793 N N . VAL A 1 223 ? -19.921 -3.200 23.284 1.00 87.06 223 VAL A N 1
ATOM 1794 C CA . VAL A 1 223 ? -19.462 -2.055 22.481 1.00 87.06 223 VAL A CA 1
ATOM 1795 C C . VAL A 1 223 ? -19.243 -2.468 21.022 1.00 87.06 223 VAL A C 1
ATOM 1797 O O . VAL A 1 223 ? -19.551 -1.700 20.114 1.00 87.06 223 VAL A O 1
ATOM 1800 N N . GLN A 1 224 ? -18.760 -3.689 20.760 1.00 86.62 224 GLN A N 1
ATOM 1801 C CA . GLN A 1 224 ? -18.679 -4.207 19.388 1.00 86.62 224 GLN A CA 1
ATOM 1802 C C . GLN A 1 224 ? -20.071 -4.308 18.756 1.00 86.62 224 GLN A C 1
ATOM 1804 O O . GLN A 1 224 ? -20.243 -3.915 17.606 1.00 86.62 224 GLN A O 1
ATOM 1809 N N . LYS A 1 225 ? -21.070 -4.793 19.501 1.00 85.88 225 LYS A N 1
ATOM 1810 C CA . LYS A 1 225 ? -22.451 -4.868 19.020 1.00 85.88 225 LYS A CA 1
ATOM 1811 C C . LYS A 1 225 ? -23.029 -3.480 18.747 1.00 85.88 225 LYS A C 1
ATOM 1813 O O . LYS A 1 225 ? -23.667 -3.304 17.724 1.00 85.88 225 LYS A O 1
ATOM 1818 N N . GLU A 1 226 ? -22.789 -2.507 19.620 1.00 88.12 226 GLU A N 1
ATOM 1819 C CA . GLU A 1 226 ? -23.324 -1.147 19.471 1.00 88.12 226 GLU A CA 1
ATOM 1820 C C . GLU A 1 226 ? -22.707 -0.389 18.283 1.00 88.12 226 GLU A C 1
ATOM 1822 O O . GLU A 1 226 ? -23.427 0.237 17.510 1.00 88.12 226 GLU A O 1
ATOM 1827 N N . TYR A 1 227 ? -21.382 -0.451 18.108 1.00 87.19 227 TYR A N 1
ATOM 1828 C CA . TYR A 1 227 ? -20.680 0.406 17.140 1.00 87.19 227 TYR A CA 1
ATOM 1829 C C . TYR A 1 227 ? -20.242 -0.308 15.857 1.00 87.19 227 TYR A C 1
ATOM 1831 O O . TYR A 1 227 ? -19.977 0.347 14.849 1.00 87.19 227 TYR A O 1
ATOM 1839 N N . LEU A 1 228 ? -20.137 -1.638 15.871 1.00 87.62 228 LEU A N 1
ATOM 1840 C CA . LEU A 1 228 ? -19.599 -2.432 14.762 1.00 87.62 228 LEU A CA 1
ATOM 1841 C C . LEU A 1 228 ? -20.615 -3.448 14.219 1.00 87.62 228 LEU A C 1
ATOM 1843 O O . LEU A 1 228 ? -20.225 -4.387 13.527 1.00 87.62 228 LEU A O 1
ATOM 1847 N N . GLU A 1 229 ? -21.916 -3.250 14.461 1.00 86.00 229 GLU A N 1
ATOM 1848 C CA . GLU A 1 229 ? -22.980 -4.128 13.946 1.00 86.00 229 GLU A CA 1
ATOM 1849 C C . GLU A 1 229 ? -22.916 -4.290 12.421 1.00 86.00 229 GLU A C 1
ATOM 1851 O O . GLU A 1 229 ? -22.944 -5.413 11.919 1.00 86.00 229 GLU A O 1
ATOM 1856 N N . SER A 1 230 ? -22.696 -3.183 11.697 1.00 84.12 230 SER A N 1
ATOM 1857 C CA . SER A 1 230 ? -22.521 -3.176 10.231 1.00 84.12 230 SER A CA 1
ATOM 1858 C C . SER A 1 230 ? -21.332 -4.008 9.731 1.00 84.12 230 SER A C 1
ATOM 1860 O O . SER A 1 230 ? -21.255 -4.332 8.550 1.00 84.12 230 SER A O 1
ATOM 1862 N N . TRP A 1 231 ? -20.396 -4.350 10.620 1.00 86.06 231 TRP A N 1
ATOM 1863 C CA . TRP A 1 231 ? -19.237 -5.194 10.341 1.00 86.06 231 TRP A CA 1
ATOM 1864 C C . TRP A 1 231 ? -19.385 -6.609 10.908 1.00 86.06 231 TRP A C 1
ATOM 1866 O O . TRP A 1 231 ? -18.493 -7.431 10.708 1.00 86.06 231 TRP A O 1
ATOM 1876 N N . SER A 1 232 ? -20.468 -6.918 11.626 1.00 83.00 232 SER A N 1
ATOM 1877 C CA . SER A 1 232 ? -20.596 -8.133 12.442 1.00 83.00 232 SER A CA 1
ATOM 1878 C C . SER A 1 232 ? -20.358 -9.425 11.654 1.00 83.00 232 SER A C 1
ATOM 1880 O O . SER A 1 232 ? -19.674 -10.327 12.140 1.00 83.00 232 SER A O 1
ATOM 1882 N N . GLN A 1 233 ? -20.851 -9.505 10.416 1.00 82.06 233 GLN A N 1
ATOM 1883 C CA . GLN A 1 233 ? -20.626 -10.650 9.541 1.00 82.06 233 GLN A CA 1
ATOM 1884 C C . GLN A 1 233 ? -19.182 -10.709 9.017 1.00 82.06 233 GLN A C 1
ATOM 1886 O O . GLN A 1 233 ? -18.571 -11.778 9.030 1.00 82.06 233 GLN A O 1
ATOM 1891 N N . ALA A 1 234 ? -18.616 -9.572 8.607 1.00 81.81 234 ALA A N 1
ATOM 1892 C CA . ALA A 1 234 ? -17.238 -9.457 8.127 1.00 81.81 234 ALA A CA 1
ATOM 1893 C C . ALA A 1 234 ? -16.194 -9.768 9.211 1.00 81.81 234 ALA A C 1
ATOM 1895 O O . ALA A 1 234 ? -15.186 -10.420 8.939 1.00 81.81 234 ALA A O 1
ATOM 1896 N N . MET A 1 235 ? -16.444 -9.351 10.454 1.00 82.81 235 MET A N 1
ATOM 1897 C CA . MET A 1 235 ? -15.533 -9.582 11.575 1.00 82.81 235 MET A CA 1
ATOM 1898 C C . MET A 1 235 ? -15.447 -11.052 11.991 1.00 82.81 235 MET A C 1
ATOM 1900 O O . MET A 1 235 ? -14.490 -11.415 12.659 1.00 82.81 235 MET A O 1
ATOM 1904 N N . LYS A 1 236 ? -16.366 -11.932 11.560 1.00 79.25 236 LYS A N 1
ATOM 1905 C CA . LYS A 1 236 ? -16.236 -13.387 11.789 1.00 79.25 236 LYS A CA 1
ATOM 1906 C C . LYS A 1 236 ? -14.987 -13.988 11.131 1.00 79.25 236 LYS A C 1
ATOM 1908 O O . LYS A 1 236 ? -14.591 -15.091 11.494 1.00 79.25 236 LYS A O 1
ATOM 1913 N N . ALA A 1 237 ? -14.408 -13.295 10.149 1.00 67.44 237 ALA A N 1
ATOM 1914 C CA . ALA A 1 237 ? -13.186 -13.698 9.458 1.00 67.44 237 ALA A CA 1
ATOM 1915 C C . ALA A 1 237 ? -11.898 -13.111 10.078 1.00 67.44 237 ALA A C 1
ATOM 1917 O O . ALA A 1 237 ? -10.801 -13.472 9.643 1.00 67.44 237 ALA A O 1
ATOM 1918 N N . LEU A 1 238 ? -12.018 -12.203 11.057 1.00 74.12 238 LEU A N 1
ATOM 1919 C CA . LEU A 1 238 ? -10.900 -11.657 11.839 1.00 74.12 238 LEU A CA 1
ATOM 1920 C C . LEU A 1 238 ? -10.554 -12.598 12.996 1.00 74.12 238 LEU A C 1
ATOM 1922 O O . LEU A 1 238 ? -9.338 -12.819 13.203 1.00 74.12 238 LEU A O 1
#

Secondary structure (DSSP, 8-state):
-------EEEEEETTEEEEEESPPPPPP--SHHHHHHHHHHHHTSHHHHHHHHHHS-HHHHHHHHHHHHHHHHHHHHHHHHHT-----GGGTTHHHHHHHHHHHHHHHHHHHHHHHHHHT-S---TTTT-HHHHHHHHHHHHHHSTTTTTEETTEE-EEEEE-GGG--SSEEEEEEEEEETTEEEEEEEEEEHHHHHHHHHHHHHHHHHHHHHHHHTTS-HHHHHHHSGGGTTGGGG-

Sequence (238 aa):
MHTDDFDGFVVTINGTTHYVDGTVPDKTLNTVSDYNSLLRDMINIPTIHEHYYSNLSREHWAQLCAAMDVIRDSQRAIDKYQEIDQIDYIHGDALYIYGLLNAFYLQQDAATTIFKIILKKKELNYFDDYPEINKIRRIRDDVCHATDRNIIKGKIIAQIFISPSTVTKNGFCYLKYTTSDGNRKVVTIHVDIDDCIAKQANDIKDILCTICKKILSSISPDVQKEYLESWSQAMKAL

Foldseek 3Di:
DDPPPQQFDWDQDPNDIDTGRHDQAAQALDWLLSLLVLVVLLCPLPVNVCVLVVPDDPVLVVLLVVLSVLLNVLVVLLVVLVVDPKAQVVVPSVCSVLSNLVSLVSNVVSLFSLLCSQVVDPTDDCVPPPVLSVVSNVVNCCAVVQPPVQADPNDRQWGKDWDNVQDISQWTWMWIWGDDPNDTDIDIDIDGVVSSSVSSGVVSSVSSVVSSVSSVVVDDPVSCCVRVVSPVVNVVVD

Radius of gyration: 22.47 Å; chains: 1; bounding box: 88×30×51 Å